Protein AF-A0AAW9BT36-F1 (afdb_monomer)

Secondary structure (DSSP, 8-state):
--EEEEEEEEEEETTEEEEEEEEEE-SSS-EEEEEEEEE-SS-B-GGG-SSSEEEEETTEEEEE-SSSEE-TT-EEEEEEEES-PPP-SGGGS-S-EEEEEEETTEEEEEEEEEPPPB-SS-------PPP-PPPSS--SSPPSS----S------TT--EEE--GGGHHHHHHHHHHHHHHH------TT--SEEEEE-TTSPTT-EEEEEETTEEEEEESSHHHHHHHHHHHHHH-

Sequence (238 aa):
MEYRVDLVVLSEQKQNCRFGLTFHNLSDQDLHNWSLIFAFDRYILPDSISNGQLKQIGSYCTLKPEGLVLAANHHFYCEFSIGSNPFRYYSDGFNEALVNFEVNGNLQRAQVDVTPIVLASPYRERSEIPSSLTHAQPLLPKPNHIEVSDHCFSFNHQAGVAVYSNLANSAKEWLLEELKRIHQFEFASDNGSQIIFKGNPTLDEGAYKLKVAEESIKIEAGSSSGFTHACATLLQLI

pLDDT: mean 95.73, std 6.11, range [57.12, 98.81]

Structure (mmCIF, N/CA/C/O backbone):
data_AF-A0AAW9BT36-F1
#
_entry.id   AF-A0AAW9BT36-F1
#
loop_
_atom_site.group_PDB
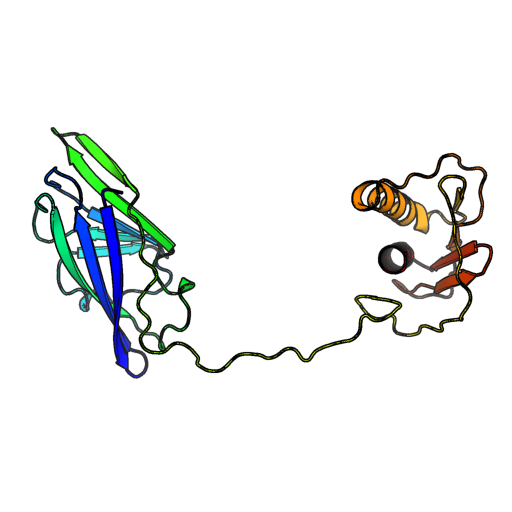_atom_site.id
_atom_site.type_symbol
_atom_site.label_atom_id
_atom_site.label_alt_id
_atom_site.label_comp_id
_atom_site.label_asym_id
_atom_site.label_entity_id
_atom_site.label_seq_id
_atom_site.pdbx_PDB_ins_code
_atom_site.Cartn_x
_atom_site.Cartn_y
_atom_site.Cartn_z
_atom_site.occupancy
_atom_site.B_iso_or_equiv
_atom_site.auth_seq_id
_atom_site.auth_comp_id
_atom_site.auth_asym_id
_atom_site.auth_atom_id
_atom_site.pdbx_PDB_model_num
ATOM 1 N N . MET A 1 1 ? -1.854 -0.190 -28.031 1.00 71.44 1 MET A N 1
ATOM 2 C CA . MET A 1 1 ? -0.659 -0.175 -27.168 1.00 71.44 1 MET A CA 1
ATOM 3 C C . MET A 1 1 ? 0.534 -0.031 -28.093 1.00 71.44 1 MET A C 1
ATOM 5 O O . MET A 1 1 ? 0.904 -1.001 -28.738 1.00 71.44 1 MET A O 1
ATOM 9 N N . GLU A 1 2 ? 0.999 1.204 -28.294 1.00 93.12 2 GLU A N 1
ATOM 10 C CA . GLU A 1 2 ? 1.966 1.565 -29.351 1.00 93.12 2 GLU A CA 1
ATOM 11 C C . GLU A 1 2 ? 3.421 1.558 -28.870 1.00 93.12 2 GLU A C 1
ATOM 13 O O . GLU A 1 2 ? 4.334 1.396 -29.673 1.00 93.12 2 GLU A O 1
ATOM 18 N N . TYR A 1 3 ? 3.649 1.700 -27.563 1.00 98.50 3 TYR A N 1
ATOM 19 C CA . TYR A 1 3 ? 4.984 1.796 -26.984 1.00 98.50 3 TYR A CA 1
ATOM 20 C C . TYR A 1 3 ? 5.070 0.915 -25.749 1.00 98.50 3 TYR A C 1
ATOM 22 O O . TYR A 1 3 ? 4.197 0.977 -24.886 1.00 98.50 3 TYR A O 1
ATOM 30 N N . ARG A 1 4 ? 6.137 0.123 -25.650 1.00 98.69 4 ARG A N 1
ATOM 31 C CA . ARG A 1 4 ? 6.376 -0.775 -24.515 1.00 98.69 4 ARG A CA 1
ATOM 32 C C . ARG A 1 4 ? 7.828 -0.700 -24.077 1.00 98.69 4 ARG A C 1
ATOM 34 O O . ARG A 1 4 ? 8.712 -0.582 -24.922 1.00 98.69 4 ARG A O 1
ATOM 41 N N . VAL A 1 5 ? 8.090 -0.806 -22.782 1.00 98.75 5 VAL A N 1
ATOM 42 C CA . VAL A 1 5 ? 9.439 -0.986 -22.246 1.00 98.75 5 VAL A CA 1
ATOM 43 C C . VAL A 1 5 ? 9.521 -2.267 -21.426 1.00 98.75 5 VAL A C 1
ATOM 45 O O . VAL A 1 5 ? 8.707 -2.512 -20.536 1.00 98.75 5 VAL A O 1
ATOM 48 N N . ASP A 1 6 ? 10.540 -3.064 -21.728 1.00 98.75 6 ASP A N 1
ATOM 49 C CA . ASP A 1 6 ? 10.859 -4.305 -21.038 1.00 98.75 6 ASP A CA 1
ATOM 50 C C . ASP A 1 6 ? 12.156 -4.107 -20.246 1.00 98.75 6 ASP A C 1
ATOM 52 O O . ASP A 1 6 ? 13.159 -3.635 -20.788 1.00 98.75 6 ASP A O 1
ATOM 56 N N . LEU A 1 7 ? 12.137 -4.471 -18.962 1.00 98.81 7 LEU A N 1
ATOM 57 C CA . LEU A 1 7 ? 13.303 -4.432 -18.082 1.00 98.81 7 LEU A CA 1
ATOM 58 C C . LEU A 1 7 ? 13.646 -5.848 -17.619 1.00 98.81 7 LEU A C 1
ATOM 60 O O . LEU A 1 7 ? 12.784 -6.589 -17.143 1.00 98.81 7 LEU A O 1
ATOM 64 N N . VAL A 1 8 ? 14.916 -6.223 -17.732 1.00 98.75 8 VAL A N 1
ATOM 65 C CA . VAL A 1 8 ? 15.400 -7.568 -17.403 1.00 98.75 8 VAL A CA 1
ATOM 66 C C . VAL A 1 8 ? 16.645 -7.471 -16.536 1.00 98.75 8 VAL A C 1
ATOM 68 O O . VAL A 1 8 ? 17.563 -6.716 -16.853 1.00 98.75 8 VAL A O 1
ATOM 71 N N . VAL A 1 9 ? 16.710 -8.261 -15.463 1.00 98.56 9 VAL A N 1
ATOM 72 C CA . VAL A 1 9 ? 17.954 -8.454 -14.707 1.00 98.56 9 VAL A CA 1
ATOM 73 C C . VAL A 1 9 ? 18.878 -9.375 -15.507 1.00 98.56 9 VAL A C 1
ATOM 75 O O . VAL A 1 9 ? 18.561 -10.543 -15.719 1.00 98.56 9 VAL A O 1
ATOM 78 N N . LEU A 1 10 ? 20.028 -8.863 -15.950 1.00 98.25 10 LEU A N 1
ATOM 79 C CA . LEU A 1 10 ? 20.996 -9.616 -16.759 1.00 98.25 10 LEU A CA 1
ATOM 80 C C . LEU A 1 10 ? 22.016 -10.361 -15.898 1.00 98.25 10 LEU A C 1
ATOM 82 O O . LEU A 1 10 ? 22.430 -11.470 -16.230 1.00 98.25 10 LEU A O 1
ATOM 86 N N . SER A 1 11 ? 22.473 -9.733 -14.814 1.00 97.69 11 SER A N 1
ATOM 87 C CA . SER A 1 11 ? 23.434 -10.338 -13.892 1.00 97.69 11 SER A CA 1
ATOM 88 C C . SER A 1 11 ? 23.404 -9.669 -12.527 1.00 97.69 11 SER A C 1
ATOM 90 O O . SER A 1 11 ? 23.276 -8.449 -12.435 1.00 97.69 11 SER A O 1
ATOM 92 N N . GLU A 1 12 ? 23.624 -10.465 -11.485 1.00 97.50 12 GLU A N 1
ATOM 93 C CA . GLU A 1 12 ? 23.677 -10.021 -10.094 1.00 97.50 12 GLU A CA 1
ATOM 94 C C . GLU A 1 12 ? 25.014 -10.444 -9.477 1.00 97.50 12 GLU A C 1
ATOM 96 O O . GLU A 1 12 ? 25.401 -11.612 -9.506 1.00 97.50 12 GLU A O 1
ATOM 101 N N . GLN A 1 13 ? 25.735 -9.481 -8.917 1.00 94.56 13 GLN A N 1
ATOM 102 C CA . GLN A 1 13 ? 26.969 -9.665 -8.164 1.00 94.56 13 GLN A CA 1
ATOM 103 C C . GLN A 1 13 ? 26.868 -8.909 -6.836 1.00 94.56 13 GLN A C 1
ATOM 105 O O . GLN A 1 13 ? 25.914 -8.174 -6.570 1.00 94.56 13 GLN A O 1
ATOM 110 N N . LYS A 1 14 ? 27.858 -9.090 -5.958 1.00 92.06 14 LYS A N 1
ATOM 111 C CA . LYS A 1 14 ? 27.880 -8.416 -4.656 1.00 92.06 14 LYS A CA 1
ATOM 112 C C . LYS A 1 14 ? 27.847 -6.894 -4.853 1.00 92.06 14 LYS A C 1
ATOM 114 O O . LYS A 1 14 ? 28.829 -6.322 -5.311 1.00 92.06 14 LYS A O 1
ATOM 119 N N . GLN A 1 15 ? 26.738 -6.266 -4.453 1.00 90.44 15 GLN A N 1
ATOM 120 C CA . GLN A 1 15 ? 26.489 -4.823 -4.593 1.00 90.44 15 GLN A CA 1
ATOM 121 C C . GLN A 1 15 ? 26.524 -4.308 -6.042 1.00 90.44 15 GLN A C 1
ATOM 123 O O . GLN A 1 15 ? 26.817 -3.137 -6.263 1.00 90.44 15 GLN A O 1
ATOM 128 N N . ASN A 1 16 ? 26.243 -5.156 -7.033 1.00 96.25 16 ASN A N 1
ATOM 129 C CA . ASN A 1 16 ? 26.156 -4.732 -8.426 1.00 96.25 16 ASN A CA 1
ATOM 130 C C . ASN A 1 16 ? 25.095 -5.557 -9.158 1.00 96.25 16 ASN A C 1
ATOM 132 O O . ASN A 1 16 ? 25.200 -6.780 -9.223 1.00 96.25 16 ASN A O 1
ATOM 136 N N . CYS A 1 17 ? 24.087 -4.891 -9.714 1.00 98.12 17 CYS A N 1
ATOM 137 C CA . CYS A 1 17 ? 23.106 -5.516 -10.596 1.00 98.12 17 CYS A CA 1
ATOM 138 C C . CYS A 1 17 ? 23.139 -4.819 -11.954 1.00 98.12 17 CYS A C 1
ATOM 140 O O . CYS A 1 17 ? 23.088 -3.588 -12.008 1.00 98.12 17 CYS A O 1
ATOM 142 N N . ARG A 1 18 ? 23.193 -5.606 -13.032 1.00 98.62 18 ARG A N 1
ATOM 143 C CA . ARG A 1 18 ? 23.155 -5.127 -14.419 1.00 98.62 18 ARG A CA 1
ATOM 144 C C . ARG A 1 18 ? 21.809 -5.455 -15.044 1.00 98.62 18 ARG A C 1
ATOM 146 O O . ARG A 1 18 ? 21.320 -6.578 -14.900 1.00 98.62 18 ARG A O 1
ATOM 153 N N . PHE A 1 19 ? 21.252 -4.494 -15.767 1.00 98.81 19 PHE A N 1
ATOM 154 C CA . PHE A 1 19 ? 19.929 -4.564 -16.368 1.00 98.81 19 PHE A CA 1
ATOM 155 C C . PHE A 1 19 ? 19.999 -4.341 -17.871 1.00 98.81 19 PHE A C 1
ATOM 157 O O . PHE A 1 19 ? 20.842 -3.585 -18.349 1.00 98.81 19 PHE A O 1
ATOM 164 N N . GLY A 1 20 ? 19.083 -4.984 -18.586 1.00 98.75 20 GLY A N 1
ATOM 165 C CA . GLY A 1 20 ? 18.792 -4.729 -19.987 1.00 98.75 20 GLY A CA 1
ATOM 166 C C . GLY A 1 20 ? 17.438 -4.046 -20.093 1.00 98.75 20 GLY A C 1
ATOM 167 O O . GLY A 1 20 ? 16.448 -4.551 -19.561 1.00 98.75 20 GLY A O 1
ATOM 168 N N . LEU A 1 21 ? 17.410 -2.902 -20.764 1.00 98.7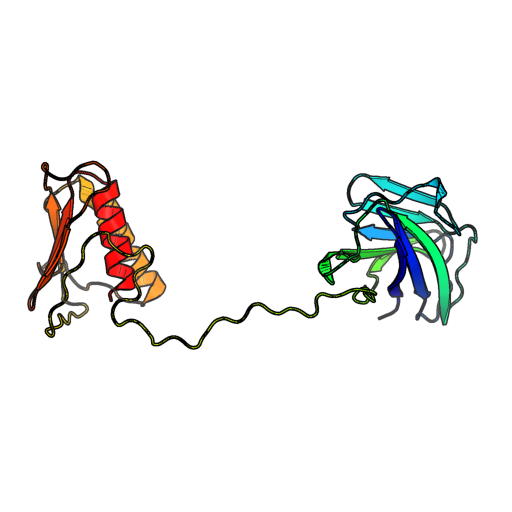5 21 LEU A N 1
ATOM 169 C CA . LEU A 1 21 ? 16.216 -2.140 -21.099 1.00 98.75 21 LEU A CA 1
ATOM 170 C C . LEU A 1 21 ? 15.976 -2.273 -22.600 1.00 98.75 21 LEU A C 1
ATOM 172 O O . LEU A 1 21 ? 16.838 -1.902 -23.398 1.00 98.75 21 LEU A O 1
ATOM 176 N N . THR A 1 22 ? 14.792 -2.753 -22.975 1.00 98.81 22 THR A N 1
ATOM 177 C CA . THR A 1 22 ? 14.347 -2.800 -24.373 1.00 98.81 22 THR A CA 1
ATOM 178 C C . THR A 1 22 ? 13.108 -1.934 -24.540 1.00 98.81 22 THR A C 1
ATOM 180 O O . THR A 1 22 ? 12.063 -2.228 -23.970 1.00 98.81 22 THR A O 1
ATOM 183 N N . PHE A 1 23 ? 13.221 -0.851 -25.303 1.00 98.75 23 PHE A N 1
ATOM 184 C CA . PHE A 1 23 ? 12.095 0.011 -25.650 1.00 98.75 23 PHE A CA 1
ATOM 185 C C . PHE A 1 23 ? 11.594 -0.334 -27.050 1.00 98.75 23 PHE A C 1
ATOM 187 O O . PHE A 1 23 ? 12.355 -0.265 -28.011 1.00 98.75 23 PHE A O 1
ATOM 194 N N . HIS A 1 24 ? 10.324 -0.696 -27.168 1.00 98.69 24 HIS A N 1
ATOM 195 C CA . HIS A 1 24 ? 9.679 -1.094 -28.410 1.00 98.69 24 HIS A CA 1
ATOM 196 C C . HIS A 1 24 ? 8.809 0.036 -28.951 1.00 98.69 24 HIS A C 1
ATOM 198 O O . HIS A 1 24 ? 7.895 0.503 -28.268 1.00 98.69 24 HIS A O 1
ATOM 204 N N . ASN A 1 25 ? 9.050 0.402 -30.207 1.00 98.38 25 ASN A N 1
ATOM 205 C CA . ASN A 1 25 ? 8.098 1.137 -31.021 1.00 98.38 25 ASN A CA 1
ATOM 206 C C . ASN A 1 25 ? 7.239 0.119 -31.778 1.00 98.38 25 ASN A C 1
ATOM 208 O O . ASN A 1 25 ? 7.687 -0.473 -32.755 1.00 98.38 25 ASN A O 1
ATOM 212 N N . LEU A 1 26 ? 6.024 -0.115 -31.291 1.00 98.31 26 LEU A N 1
ATOM 213 C CA . LEU A 1 26 ? 5.042 -1.031 -31.881 1.00 98.31 26 LEU A CA 1
ATOM 214 C C . LEU A 1 26 ? 4.046 -0.292 -32.786 1.00 98.31 26 LEU A C 1
ATOM 216 O O . LEU A 1 26 ? 3.060 -0.882 -33.222 1.00 98.31 26 LEU A O 1
ATOM 220 N N . SER A 1 27 ? 4.261 1.007 -33.007 1.00 97.31 27 SER A N 1
ATOM 221 C CA . SER A 1 27 ? 3.461 1.807 -33.926 1.00 97.31 27 SER A CA 1
ATOM 222 C C . SER A 1 27 ? 3.932 1.634 -35.372 1.00 97.31 27 SER A C 1
ATOM 224 O O . SER A 1 27 ? 5.035 1.149 -35.643 1.00 97.31 27 SER A O 1
ATOM 226 N N . ASP A 1 28 ? 3.104 2.120 -36.295 1.00 96.25 28 ASP A N 1
ATOM 227 C CA . ASP A 1 28 ? 3.414 2.209 -37.723 1.00 96.25 28 ASP A CA 1
ATOM 228 C C . ASP A 1 28 ? 4.170 3.502 -38.099 1.00 96.25 28 ASP A C 1
ATOM 230 O O . ASP A 1 28 ? 4.298 3.818 -39.282 1.00 96.25 28 ASP A O 1
ATOM 234 N N . GLN A 1 29 ? 4.655 4.276 -37.117 1.00 94.81 29 GLN A N 1
ATOM 235 C CA . GLN A 1 29 ? 5.357 5.544 -37.340 1.00 94.81 29 GLN A CA 1
ATOM 236 C C . GLN A 1 29 ? 6.771 5.530 -36.760 1.00 94.81 29 GLN A C 1
ATOM 238 O O . GLN A 1 29 ? 7.016 5.001 -35.677 1.00 94.81 29 GLN A O 1
ATOM 243 N N . ASP A 1 30 ? 7.703 6.159 -37.471 1.00 97.00 30 ASP A N 1
ATOM 244 C CA . ASP A 1 30 ? 9.061 6.378 -36.982 1.00 97.00 30 ASP A CA 1
ATOM 245 C C . ASP A 1 30 ? 9.062 7.441 -35.875 1.00 97.00 30 ASP A C 1
ATOM 247 O O . ASP A 1 30 ? 8.436 8.498 -35.987 1.00 97.00 30 ASP A O 1
ATOM 251 N N . LEU A 1 31 ? 9.807 7.184 -34.801 1.00 97.38 31 LEU A N 1
ATOM 252 C CA . LEU A 1 31 ? 10.006 8.137 -33.717 1.00 97.38 31 LEU A CA 1
ATOM 253 C C . LEU A 1 31 ? 11.257 8.965 -33.983 1.00 97.38 31 LEU A C 1
ATOM 255 O O . LEU A 1 31 ? 12.374 8.453 -33.903 1.00 97.38 31 LEU A O 1
ATOM 259 N N . HIS A 1 32 ? 11.076 10.255 -34.245 1.00 96.81 32 HIS A N 1
ATOM 260 C CA . HIS A 1 32 ? 12.167 11.212 -34.425 1.00 96.81 32 HIS A CA 1
ATOM 261 C C . HIS A 1 32 ? 12.445 11.992 -33.135 1.00 96.81 32 HIS A C 1
ATOM 263 O O . HIS A 1 32 ? 11.519 12.322 -32.391 1.00 96.81 32 HIS A O 1
ATOM 269 N N . ASN A 1 33 ? 13.721 12.304 -32.880 1.00 95.56 33 ASN A N 1
ATOM 270 C CA . ASN A 1 33 ? 14.193 13.113 -31.746 1.00 95.56 33 ASN A CA 1
ATOM 271 C C . ASN A 1 33 ? 13.603 12.671 -30.396 1.00 95.56 33 ASN A C 1
ATOM 273 O O . ASN A 1 33 ? 13.228 13.488 -29.550 1.00 95.56 33 ASN A O 1
ATOM 277 N N . TRP A 1 34 ? 13.484 11.358 -30.213 1.00 97.62 34 TRP A N 1
ATOM 278 C CA . TRP A 1 34 ? 12.734 10.790 -29.107 1.00 97.62 34 TRP A CA 1
ATOM 279 C C . TRP A 1 34 ? 13.568 10.634 -27.833 1.00 97.62 34 TRP A C 1
ATOM 281 O O . TRP A 1 34 ? 14.798 10.628 -27.844 1.00 97.62 34 TRP A O 1
ATOM 291 N N . SER A 1 35 ? 12.880 10.523 -26.701 1.00 98.06 35 SER A N 1
ATOM 292 C CA . SER A 1 35 ? 13.477 10.228 -25.400 1.00 98.06 35 SER A CA 1
ATOM 293 C C . SER A 1 35 ? 12.505 9.453 -24.527 1.00 98.06 35 SER A C 1
ATOM 295 O O . SER A 1 35 ? 11.315 9.773 -24.477 1.00 98.06 35 SER A O 1
ATOM 297 N N . LEU A 1 36 ? 13.028 8.450 -23.829 1.00 98.69 36 LEU A N 1
ATOM 298 C CA . LEU A 1 36 ? 12.279 7.669 -22.860 1.00 98.69 36 LEU A CA 1
ATOM 299 C C . LEU A 1 36 ? 12.402 8.318 -21.484 1.00 98.69 36 LEU A C 1
ATOM 301 O O . LEU A 1 36 ? 13.497 8.643 -21.029 1.00 98.69 36 LEU A O 1
ATOM 305 N N . ILE A 1 37 ? 11.278 8.485 -20.809 1.00 98.75 37 ILE A N 1
ATOM 306 C CA . ILE A 1 37 ? 11.193 8.944 -19.429 1.00 98.75 37 ILE A CA 1
ATOM 307 C C . ILE A 1 37 ? 10.612 7.806 -18.607 1.00 98.75 37 ILE A C 1
ATOM 309 O O . ILE A 1 37 ? 9.641 7.186 -19.027 1.00 98.75 37 ILE A O 1
ATOM 313 N N . PHE A 1 38 ? 11.180 7.540 -17.439 1.00 98.81 38 PHE A N 1
ATOM 314 C CA . PHE A 1 38 ? 10.663 6.518 -16.536 1.00 98.81 38 PHE A CA 1
ATOM 315 C C . PHE A 1 38 ? 10.940 6.864 -15.076 1.00 98.81 38 PHE A C 1
ATOM 317 O O . PHE A 1 38 ? 11.841 7.648 -14.769 1.00 98.81 38 PHE A O 1
ATOM 324 N N . ALA A 1 39 ? 10.141 6.283 -14.185 1.00 98.75 39 ALA A N 1
ATOM 325 C CA . ALA A 1 39 ? 10.310 6.398 -12.743 1.00 98.75 39 ALA A CA 1
ATOM 326 C C . ALA A 1 39 ? 11.052 5.169 -12.196 1.00 98.75 39 ALA A C 1
ATOM 328 O O . ALA A 1 39 ? 10.565 4.045 -12.333 1.00 98.75 39 ALA A O 1
ATOM 329 N N . PHE A 1 40 ? 12.216 5.385 -11.577 1.00 98.69 40 PHE A N 1
ATOM 330 C CA . PHE A 1 40 ? 13.049 4.328 -11.007 1.00 98.69 40 PHE A CA 1
ATOM 331 C C . PHE A 1 40 ? 13.736 4.766 -9.712 1.00 98.69 40 PHE A C 1
ATOM 333 O O . PHE A 1 40 ? 14.546 5.691 -9.697 1.00 98.69 40 PHE A O 1
ATOM 340 N N . ASP A 1 41 ? 13.456 4.060 -8.618 1.00 98.00 41 ASP A N 1
ATOM 341 C CA . ASP A 1 41 ? 13.860 4.472 -7.265 1.00 98.00 41 ASP A CA 1
ATOM 342 C C . ASP A 1 41 ? 15.303 4.083 -6.894 1.00 98.00 41 ASP A C 1
ATOM 344 O O . ASP A 1 41 ? 15.737 4.258 -5.751 1.00 98.00 41 ASP A O 1
ATOM 348 N N . ARG A 1 42 ? 16.080 3.549 -7.845 1.00 97.81 42 ARG A N 1
ATOM 349 C CA . ARG A 1 42 ? 17.496 3.211 -7.645 1.00 97.81 42 ARG A CA 1
ATOM 350 C C . ARG A 1 42 ? 18.402 4.149 -8.423 1.00 97.81 42 ARG A C 1
ATOM 352 O O . ARG A 1 42 ? 18.093 4.561 -9.537 1.00 97.81 42 ARG A O 1
ATOM 359 N N . TYR A 1 43 ? 19.555 4.445 -7.834 1.00 98.38 43 TYR A N 1
ATOM 360 C CA . TYR A 1 43 ? 20.589 5.238 -8.485 1.00 98.38 43 TYR A CA 1
ATOM 361 C C . TYR A 1 43 ? 21.260 4.429 -9.601 1.00 98.38 43 TYR A C 1
ATOM 363 O O . TYR A 1 43 ? 21.917 3.418 -9.332 1.00 98.38 43 TYR A O 1
ATOM 371 N N . ILE A 1 44 ? 21.086 4.881 -10.843 1.00 98.62 44 ILE A N 1
ATOM 372 C CA . ILE A 1 44 ? 21.757 4.321 -12.016 1.00 98.62 44 ILE A CA 1
ATOM 373 C C . ILE A 1 44 ? 23.176 4.877 -12.074 1.00 98.62 44 ILE A C 1
ATOM 375 O O . ILE A 1 44 ? 23.369 6.090 -12.037 1.00 98.62 44 ILE A O 1
ATOM 379 N N . LEU A 1 45 ? 24.173 3.994 -12.178 1.00 98.25 45 LEU A N 1
ATOM 380 C CA . LEU A 1 45 ? 25.571 4.398 -12.308 1.00 98.25 45 LEU A CA 1
ATOM 381 C C . LEU A 1 45 ? 25.776 5.058 -13.685 1.00 98.25 45 LEU A C 1
ATOM 383 O O . LEU A 1 45 ? 25.637 4.358 -14.693 1.00 98.25 45 LEU A O 1
ATOM 387 N N . PRO A 1 46 ? 26.115 6.360 -13.773 1.00 96.88 46 PRO A N 1
ATOM 388 C CA . PRO A 1 46 ? 26.177 7.061 -15.059 1.00 96.88 46 PRO A CA 1
ATOM 389 C C . PRO A 1 46 ? 27.171 6.434 -16.043 1.00 96.88 46 PRO A C 1
ATOM 391 O O . PRO A 1 46 ? 26.858 6.266 -17.215 1.00 96.88 46 PRO A O 1
ATOM 394 N N . ASP A 1 47 ? 28.322 5.978 -15.547 1.00 96.69 47 ASP A N 1
ATOM 395 C CA . ASP A 1 47 ? 29.375 5.372 -16.375 1.00 96.69 47 ASP A CA 1
ATOM 396 C C . ASP A 1 47 ? 29.051 3.933 -16.827 1.00 96.69 47 ASP A C 1
ATOM 398 O O . ASP A 1 47 ? 29.851 3.298 -17.509 1.00 96.69 47 ASP A O 1
ATOM 402 N N . SER A 1 48 ? 27.898 3.384 -16.424 1.00 98.06 48 SER A N 1
ATOM 403 C CA . SER A 1 48 ? 27.474 2.021 -16.776 1.00 98.06 48 SER A CA 1
ATOM 404 C C . SER A 1 48 ? 26.496 1.949 -17.950 1.00 98.06 48 SER A C 1
ATOM 406 O O . SER A 1 48 ? 26.118 0.849 -18.354 1.00 98.06 48 SER A O 1
ATOM 408 N N . ILE A 1 49 ? 26.055 3.100 -18.461 1.00 98.31 49 ILE A N 1
ATOM 409 C CA . ILE A 1 49 ? 25.076 3.195 -19.545 1.00 98.31 49 ILE A CA 1
ATOM 410 C C . ILE A 1 49 ? 25.752 2.774 -20.850 1.00 98.31 49 ILE A C 1
ATOM 412 O O . ILE A 1 49 ? 26.749 3.373 -21.245 1.00 98.31 49 ILE A O 1
ATOM 416 N N . SER A 1 50 ? 25.222 1.751 -21.522 1.00 97.75 50 SER A N 1
ATOM 417 C CA . SER A 1 50 ? 25.867 1.208 -22.727 1.00 97.75 50 SER A CA 1
ATOM 418 C C . SER A 1 50 ? 25.514 1.935 -24.024 1.00 97.75 50 SER A C 1
ATOM 420 O O . SER A 1 50 ? 26.294 1.878 -24.971 1.00 97.75 50 SER A O 1
ATOM 422 N N . ASN A 1 51 ? 24.343 2.573 -24.095 1.00 95.81 51 ASN A N 1
ATOM 423 C CA . ASN A 1 51 ? 23.851 3.236 -25.300 1.00 95.81 51 ASN A CA 1
ATOM 424 C C . ASN A 1 51 ? 22.970 4.432 -24.924 1.00 95.81 51 ASN A C 1
ATOM 426 O O . ASN A 1 51 ? 21.884 4.263 -24.367 1.00 95.81 51 ASN A O 1
ATOM 430 N N . GLY A 1 52 ? 23.427 5.639 -25.252 1.00 95.81 52 GLY A N 1
ATOM 431 C CA . GLY A 1 52 ? 22.696 6.879 -25.005 1.00 95.81 52 GLY A CA 1
ATOM 432 C C . GLY A 1 52 ? 23.119 7.617 -23.737 1.00 95.81 52 GLY A C 1
ATOM 433 O O . GLY A 1 52 ? 24.090 7.284 -23.064 1.00 95.81 52 GLY A O 1
ATOM 434 N N . GLN A 1 53 ? 22.378 8.676 -23.422 1.00 97.50 53 GLN A N 1
ATOM 435 C CA . GLN A 1 53 ? 22.623 9.544 -22.274 1.00 97.50 53 GLN A CA 1
ATOM 436 C C . GLN A 1 53 ? 21.437 9.500 -21.320 1.00 97.50 53 GLN A C 1
ATOM 438 O O . GLN A 1 53 ? 20.311 9.824 -21.706 1.00 97.50 53 GLN A O 1
ATOM 443 N N . LEU A 1 54 ? 21.695 9.152 -20.060 1.00 98.44 54 LEU A N 1
ATOM 444 C CA . LEU A 1 54 ? 20.683 9.140 -19.010 1.00 98.44 54 LEU A CA 1
ATOM 445 C C . LEU A 1 54 ? 20.914 10.280 -18.024 1.00 98.44 54 LEU A C 1
ATOM 447 O O . LEU A 1 54 ? 22.009 10.464 -17.494 1.00 98.44 54 LEU A O 1
ATOM 451 N N . LYS A 1 55 ? 19.847 11.021 -17.737 1.00 98.44 55 LYS A N 1
ATOM 452 C CA . LYS A 1 55 ? 19.796 11.990 -16.644 1.00 98.44 55 LYS A CA 1
ATOM 453 C C . LYS A 1 55 ? 18.824 11.496 -15.584 1.00 98.44 55 LYS A C 1
ATOM 455 O O . LYS A 1 55 ? 17.693 11.155 -15.916 1.00 98.44 55 LYS A O 1
ATOM 460 N N . GLN A 1 56 ? 19.246 11.516 -14.324 1.00 98.56 56 GLN A N 1
ATOM 461 C CA . GLN A 1 56 ? 18.420 11.123 -13.185 1.00 98.56 56 GLN A CA 1
ATOM 462 C C . GLN A 1 56 ? 18.328 12.262 -12.163 1.00 98.56 56 GLN A C 1
ATOM 464 O O . GLN A 1 56 ? 19.344 12.843 -11.782 1.00 98.56 56 GLN A O 1
ATOM 469 N N . ILE A 1 57 ? 17.111 12.585 -11.722 1.00 98.44 57 ILE A N 1
ATOM 470 C CA . ILE A 1 57 ? 16.833 13.519 -10.622 1.00 98.44 57 ILE A CA 1
ATOM 471 C C . ILE A 1 57 ? 15.842 12.836 -9.677 1.00 98.44 57 ILE A C 1
ATOM 473 O O . ILE A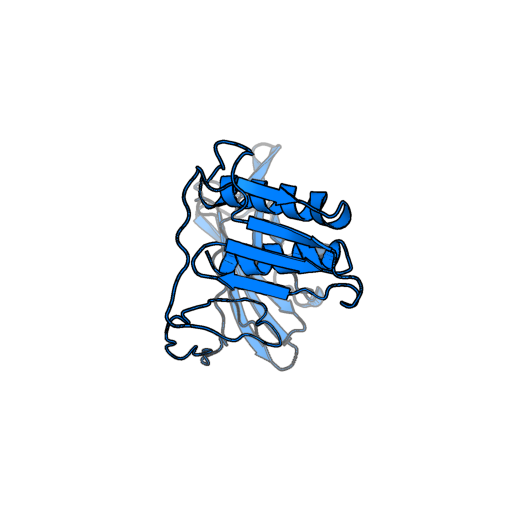 1 57 ? 14.654 12.742 -9.979 1.00 98.44 57 ILE A O 1
ATOM 477 N N . GLY A 1 58 ? 16.327 12.335 -8.539 1.00 98.19 58 GLY A N 1
ATOM 478 C CA . GLY A 1 58 ? 15.522 11.450 -7.692 1.00 98.19 58 GLY A CA 1
ATOM 479 C C . GLY A 1 58 ? 15.135 10.184 -8.462 1.00 98.19 58 GLY A C 1
ATOM 480 O O . GLY A 1 58 ? 16.001 9.546 -9.060 1.00 98.19 58 GLY A O 1
ATOM 481 N N . SER A 1 59 ? 13.844 9.851 -8.488 1.00 98.38 59 SER A N 1
ATOM 482 C CA . SER A 1 59 ? 13.327 8.727 -9.277 1.00 98.38 59 SER A CA 1
ATOM 483 C C . SER A 1 59 ? 13.085 9.060 -10.752 1.00 98.38 59 SER A C 1
ATOM 485 O O . SER A 1 59 ? 12.863 8.161 -11.554 1.00 98.38 59 SER A O 1
ATOM 487 N N . TYR A 1 60 ? 13.133 10.338 -11.137 1.00 98.69 60 TYR A N 1
ATOM 488 C CA . TYR A 1 60 ? 12.843 10.771 -12.500 1.00 98.69 60 TYR A CA 1
ATOM 489 C C . TYR A 1 60 ? 14.056 10.552 -13.411 1.00 98.69 60 TYR A C 1
ATOM 491 O O . TYR A 1 60 ? 15.052 11.279 -13.318 1.00 98.69 60 TYR A O 1
ATOM 499 N N . CYS A 1 61 ? 13.959 9.574 -14.310 1.00 98.75 61 CYS A N 1
ATOM 500 C CA . CYS A 1 61 ? 14.984 9.232 -15.290 1.00 98.75 61 CYS A CA 1
ATOM 501 C C . CYS A 1 61 ? 14.565 9.680 -16.693 1.00 98.75 61 CYS A C 1
ATOM 503 O O . CYS A 1 61 ? 13.419 9.515 -17.103 1.00 98.75 61 CYS A O 1
ATOM 505 N N . THR A 1 62 ? 15.499 10.237 -17.459 1.00 98.62 62 THR A N 1
ATOM 506 C CA . THR A 1 62 ? 15.328 10.528 -18.888 1.00 98.62 62 THR A CA 1
ATOM 507 C C . THR A 1 62 ? 16.493 9.929 -19.655 1.00 98.62 62 THR A C 1
ATOM 509 O O . THR A 1 62 ? 17.629 10.356 -19.457 1.00 98.62 62 THR A O 1
ATOM 512 N N . LEU A 1 63 ? 16.204 8.970 -20.529 1.00 98.56 63 LEU A N 1
ATOM 513 C CA . LEU A 1 63 ? 17.147 8.316 -21.425 1.00 98.56 63 LEU A CA 1
ATOM 514 C C . LEU A 1 63 ? 16.972 8.865 -22.844 1.00 98.56 63 LEU A C 1
ATOM 516 O O . LEU A 1 63 ? 15.900 8.759 -23.444 1.00 98.56 63 LEU A O 1
ATOM 520 N N . LYS A 1 64 ? 18.038 9.462 -23.373 1.00 97.75 64 LYS A N 1
ATOM 521 C CA . LYS A 1 64 ? 18.128 9.912 -24.761 1.00 97.75 64 LYS A CA 1
ATOM 522 C C . LYS A 1 64 ? 19.009 8.940 -25.551 1.00 97.75 64 LYS A C 1
ATOM 524 O O . LYS A 1 64 ? 20.148 8.736 -25.131 1.00 97.75 64 LYS A O 1
ATOM 529 N N . PRO A 1 65 ? 18.527 8.348 -26.654 1.00 96.06 65 PRO A N 1
ATOM 530 C CA . PRO A 1 65 ? 19.346 7.493 -27.513 1.00 96.06 65 PRO A CA 1
ATOM 531 C C . PRO A 1 65 ? 20.465 8.298 -28.196 1.00 96.06 65 PRO A C 1
ATOM 533 O O . PRO A 1 65 ? 20.366 9.518 -28.332 1.00 96.06 65 PRO A O 1
ATOM 536 N N . GLU A 1 66 ? 21.515 7.621 -28.670 1.00 90.25 66 GLU A N 1
ATOM 537 C CA . GLU A 1 66 ? 22.526 8.255 -29.538 1.00 90.25 66 GLU A CA 1
ATOM 538 C C . GLU A 1 66 ? 21.981 8.538 -30.946 1.00 90.25 66 GLU A C 1
ATOM 540 O O . GLU A 1 66 ? 22.311 9.549 -31.563 1.00 90.25 66 GLU A O 1
ATOM 545 N N . GLY A 1 67 ? 21.128 7.642 -31.454 1.00 86.12 67 GLY A N 1
ATOM 546 C CA . GLY A 1 67 ? 20.466 7.783 -32.747 1.00 86.12 67 GLY A CA 1
ATOM 547 C C . GLY A 1 67 ? 19.248 8.704 -32.685 1.00 86.12 67 GLY A C 1
ATOM 548 O O . GLY A 1 67 ? 18.485 8.682 -31.725 1.00 86.12 67 GLY A O 1
ATOM 549 N N . LEU A 1 68 ? 19.028 9.481 -33.748 1.00 86.19 68 LEU A N 1
ATOM 550 C CA . LEU A 1 68 ? 17.924 10.448 -33.822 1.00 86.19 68 LEU A CA 1
ATOM 551 C C . LEU A 1 68 ? 16.574 9.829 -34.211 1.00 86.19 68 LEU A C 1
ATOM 553 O O . LEU A 1 68 ? 15.551 10.499 -34.082 1.00 86.19 68 LEU A O 1
ATOM 557 N N . VAL A 1 69 ? 16.556 8.587 -34.707 1.00 96.12 69 VAL A N 1
ATOM 558 C CA . VAL A 1 69 ? 15.346 7.934 -35.230 1.00 96.12 69 VAL A CA 1
ATOM 559 C C . VAL A 1 69 ? 15.251 6.498 -34.726 1.00 96.12 69 VAL A C 1
ATOM 561 O O . VAL A 1 69 ? 16.221 5.747 -34.821 1.00 96.12 69 VAL A O 1
ATOM 564 N N . LEU A 1 70 ? 14.081 6.112 -34.216 1.00 97.69 70 LEU A N 1
ATOM 565 C CA . LEU A 1 70 ? 13.699 4.717 -33.994 1.00 97.69 70 LEU A CA 1
ATOM 566 C C . LEU A 1 70 ? 12.567 4.363 -34.958 1.00 97.69 70 LEU A C 1
ATOM 568 O O . LEU A 1 70 ? 11.461 4.882 -34.826 1.00 97.69 70 LEU A O 1
ATOM 572 N N . ALA A 1 71 ? 12.852 3.486 -35.918 1.00 97.81 71 ALA A N 1
ATOM 573 C CA . ALA A 1 71 ? 11.890 3.104 -36.945 1.00 97.81 71 ALA A CA 1
ATOM 574 C C . ALA A 1 71 ? 10.621 2.452 -36.361 1.00 97.81 71 ALA A C 1
ATOM 576 O O . ALA A 1 71 ? 10.639 1.884 -35.262 1.00 97.81 71 ALA A O 1
ATOM 577 N N . ALA A 1 72 ? 9.526 2.515 -37.114 1.00 97.50 72 ALA A N 1
ATOM 578 C CA . ALA A 1 72 ? 8.302 1.769 -36.854 1.00 97.50 72 ALA A CA 1
ATOM 579 C C . ALA A 1 72 ? 8.595 0.269 -36.693 1.00 97.50 72 ALA A C 1
ATOM 581 O O . ALA A 1 72 ? 9.452 -0.289 -37.389 1.00 97.50 72 ALA A O 1
ATOM 582 N N . ASN A 1 73 ? 7.885 -0.398 -35.783 1.00 97.19 73 ASN A N 1
ATOM 583 C CA . ASN A 1 73 ? 8.043 -1.829 -35.492 1.00 97.19 73 ASN A CA 1
ATOM 584 C C . ASN A 1 73 ? 9.474 -2.270 -35.090 1.00 97.19 73 ASN A C 1
ATOM 586 O O . ASN A 1 73 ? 9.811 -3.453 -35.177 1.00 97.19 73 ASN A O 1
ATOM 590 N N . HIS A 1 74 ? 10.328 -1.341 -34.645 1.00 98.06 74 HIS A N 1
ATOM 591 C CA . HIS A 1 74 ? 11.684 -1.620 -34.160 1.00 98.06 74 HIS A CA 1
ATOM 592 C C . HIS A 1 74 ? 11.811 -1.394 -32.650 1.00 98.06 74 HIS A C 1
ATOM 594 O O . HIS A 1 74 ? 10.877 -0.985 -31.960 1.00 98.06 74 HIS A O 1
ATOM 600 N N . HIS A 1 75 ? 12.995 -1.689 -32.116 1.00 98.12 75 HIS A N 1
ATOM 601 C CA . HIS A 1 75 ? 13.306 -1.482 -30.712 1.00 98.12 75 HIS A CA 1
ATOM 602 C C . HIS A 1 75 ? 14.669 -0.821 -30.514 1.00 98.12 75 HIS A C 1
ATOM 604 O O . HIS A 1 75 ? 15.565 -0.914 -31.352 1.00 98.12 75 HIS A O 1
ATOM 610 N N . PHE A 1 76 ? 14.807 -0.169 -29.369 1.00 98.50 76 PHE A N 1
ATOM 611 C CA . PHE A 1 76 ? 16.049 0.367 -28.846 1.00 98.50 76 PHE A CA 1
ATOM 612 C C . PHE A 1 76 ? 16.479 -0.448 -27.626 1.00 98.50 76 PHE A C 1
ATOM 614 O O . PHE A 1 76 ? 15.648 -0.787 -26.784 1.00 98.50 76 PHE A O 1
ATOM 621 N N . TYR A 1 77 ? 17.777 -0.730 -27.523 1.00 98.56 77 TYR A N 1
ATOM 622 C CA . TYR A 1 77 ? 18.359 -1.480 -26.415 1.00 98.56 77 TYR A CA 1
ATOM 623 C C . TYR A 1 77 ? 19.443 -0.666 -25.706 1.00 98.56 77 TYR A C 1
ATOM 625 O O . TYR A 1 77 ? 20.323 -0.090 -26.353 1.00 98.56 77 TYR A O 1
ATOM 633 N N . CYS A 1 78 ? 19.388 -0.664 -24.375 1.00 98.25 78 CYS A N 1
ATOM 634 C CA . CYS A 1 78 ? 20.379 -0.059 -23.494 1.00 98.25 78 CYS A CA 1
ATOM 635 C C . CYS A 1 78 ? 20.587 -0.939 -22.262 1.00 98.25 78 CYS A C 1
ATOM 637 O O . CYS A 1 78 ? 19.641 -1.491 -21.707 1.00 98.25 78 CYS A O 1
ATOM 639 N N . GLU A 1 79 ? 21.823 -1.009 -21.789 1.00 98.69 79 GLU A N 1
ATOM 640 C CA . GLU A 1 79 ? 22.162 -1.601 -20.501 1.00 98.69 79 GLU A CA 1
ATOM 641 C C . GLU A 1 79 ? 22.560 -0.517 -19.515 1.00 98.69 79 GLU A C 1
ATOM 643 O O . GLU A 1 79 ? 23.062 0.536 -19.904 1.00 98.69 79 GLU A O 1
ATOM 648 N N . PHE A 1 80 ? 22.348 -0.792 -18.236 1.00 98.69 80 PHE A N 1
ATOM 649 C CA . PHE A 1 80 ? 22.879 0.010 -17.145 1.00 98.69 80 PHE A CA 1
ATOM 650 C C . PHE A 1 80 ? 23.070 -0.861 -15.904 1.00 98.69 80 PHE A C 1
ATOM 652 O O . PHE A 1 80 ? 22.563 -1.980 -15.817 1.00 98.69 80 PHE A O 1
ATOM 659 N N . SER A 1 81 ? 23.816 -0.354 -14.929 1.00 98.69 81 SER A N 1
ATOM 660 C CA . SER A 1 81 ? 24.071 -1.023 -13.656 1.00 98.69 81 SER A CA 1
ATOM 661 C C . SER A 1 81 ? 23.724 -0.128 -12.470 1.00 98.69 81 SER A C 1
ATOM 663 O O . SER A 1 81 ? 23.747 1.101 -12.562 1.00 98.69 81 SER A O 1
ATOM 665 N N . ILE A 1 82 ? 23.430 -0.754 -11.332 1.00 98.50 82 ILE A N 1
ATOM 666 C CA . ILE A 1 82 ? 23.193 -0.078 -10.051 1.00 98.50 82 ILE A CA 1
ATOM 667 C C . ILE A 1 82 ? 24.025 -0.725 -8.945 1.00 98.50 82 ILE A C 1
ATOM 669 O O . ILE A 1 82 ? 24.289 -1.931 -8.965 1.00 98.50 82 ILE A O 1
ATOM 673 N N . GLY A 1 83 ? 24.355 0.065 -7.925 1.00 97.75 83 GLY A N 1
ATOM 674 C CA . GLY A 1 83 ? 24.891 -0.446 -6.666 1.00 97.75 83 GLY A CA 1
ATOM 675 C C . GLY A 1 83 ? 23.773 -0.965 -5.764 1.00 97.75 83 GLY A C 1
ATOM 676 O O . GLY A 1 83 ? 23.246 -0.208 -4.952 1.00 97.75 83 GLY A O 1
ATOM 677 N N . SER A 1 84 ? 23.358 -2.224 -5.924 1.00 96.19 84 SER A N 1
ATOM 678 C CA . SER A 1 84 ? 22.298 -2.806 -5.092 1.00 96.19 84 SER A CA 1
ATOM 679 C C . SER A 1 84 ? 22.430 -4.315 -4.919 1.00 96.19 84 SER A C 1
ATOM 681 O O . SER A 1 84 ? 23.136 -4.996 -5.666 1.00 96.19 84 SER A O 1
ATOM 683 N N . ASN A 1 85 ? 21.719 -4.826 -3.917 1.00 96.75 85 ASN A N 1
ATOM 684 C CA . ASN A 1 85 ? 21.426 -6.248 -3.790 1.00 96.75 85 ASN A CA 1
ATOM 685 C C . ASN A 1 85 ? 20.406 -6.683 -4.867 1.00 96.75 85 ASN A C 1
ATOM 687 O O . ASN A 1 85 ? 19.715 -5.828 -5.422 1.00 96.75 85 ASN A O 1
ATOM 691 N N . PRO A 1 86 ? 20.271 -7.998 -5.124 1.00 97.81 86 PRO A N 1
ATOM 692 C CA . PRO A 1 86 ? 19.285 -8.542 -6.056 1.00 97.81 86 PRO A CA 1
ATOM 693 C C . PRO A 1 86 ? 17.870 -8.006 -5.840 1.00 97.81 86 PRO A C 1
ATOM 695 O O . PRO A 1 86 ? 17.403 -7.933 -4.697 1.00 97.81 86 PRO A O 1
ATOM 698 N N . PHE A 1 87 ? 17.178 -7.706 -6.938 1.00 97.94 87 PHE A N 1
ATOM 699 C CA . PHE A 1 87 ? 15.766 -7.330 -6.907 1.00 97.94 87 PHE A CA 1
ATOM 700 C C . PHE A 1 87 ? 14.908 -8.548 -6.593 1.00 97.94 87 PHE A C 1
ATOM 702 O O . PHE A 1 87 ? 15.154 -9.651 -7.086 1.00 97.94 87 PHE A O 1
ATOM 709 N N . ARG A 1 88 ? 13.896 -8.353 -5.746 1.00 97.81 88 ARG A N 1
ATOM 710 C CA . ARG A 1 88 ? 13.063 -9.455 -5.235 1.00 97.81 88 ARG A CA 1
ATOM 711 C C . ARG A 1 88 ? 11.596 -9.290 -5.592 1.00 97.81 88 ARG A C 1
ATOM 713 O O . ARG A 1 88 ? 10.864 -10.279 -5.544 1.00 97.81 88 ARG A O 1
ATOM 720 N N . TYR A 1 89 ? 11.184 -8.079 -5.958 1.00 98.06 89 TYR A N 1
ATOM 721 C CA . TYR A 1 89 ? 9.793 -7.727 -6.193 1.00 98.06 89 TYR A CA 1
ATOM 722 C C . TYR A 1 89 ? 9.629 -7.023 -7.535 1.00 98.06 89 TYR A C 1
ATOM 724 O O . TYR A 1 89 ? 10.516 -6.307 -7.990 1.00 98.06 89 TYR A O 1
ATOM 732 N N . TYR A 1 90 ? 8.459 -7.173 -8.157 1.00 98.12 90 TYR A N 1
ATOM 733 C CA . TYR A 1 90 ? 8.146 -6.433 -9.383 1.00 98.12 90 TYR A CA 1
ATOM 734 C C . TYR A 1 90 ? 8.122 -4.917 -9.164 1.00 98.12 90 TYR A C 1
ATOM 736 O O . TYR A 1 90 ? 8.457 -4.171 -10.076 1.00 98.12 90 TYR A O 1
ATOM 744 N N . SER A 1 91 ? 7.803 -4.475 -7.943 1.00 97.75 91 SER A N 1
ATOM 745 C CA . SER A 1 91 ? 7.859 -3.069 -7.534 1.00 97.75 91 SER A CA 1
ATOM 746 C C . SER A 1 91 ? 9.274 -2.490 -7.491 1.00 97.75 91 SER A C 1
ATOM 748 O O . SER A 1 91 ? 9.414 -1.286 -7.347 1.00 97.75 91 SER A O 1
ATOM 750 N N . ASP A 1 92 ? 10.324 -3.318 -7.574 1.00 97.94 92 ASP A N 1
ATOM 751 C CA . ASP A 1 92 ? 11.686 -2.810 -7.760 1.00 97.94 92 ASP A CA 1
ATOM 752 C C . ASP A 1 92 ? 11.936 -2.368 -9.221 1.00 97.94 92 ASP A C 1
ATOM 754 O O . ASP A 1 92 ? 12.949 -1.729 -9.489 1.00 97.94 92 ASP A O 1
ATOM 758 N N . GLY A 1 93 ? 11.059 -2.729 -10.171 1.00 98.25 93 GLY A N 1
ATOM 759 C CA . GLY A 1 93 ? 11.137 -2.320 -11.577 1.00 98.25 93 GLY A CA 1
ATOM 760 C C . GLY A 1 93 ? 10.779 -0.847 -11.809 1.00 98.25 93 GLY A C 1
ATOM 761 O O . GLY A 1 93 ? 10.797 -0.028 -10.895 1.00 98.25 93 GLY A O 1
ATOM 762 N N . PHE A 1 94 ? 10.464 -0.485 -13.055 1.00 98.56 94 PHE A N 1
ATOM 763 C CA . PHE A 1 94 ? 9.948 0.856 -13.338 1.00 98.56 94 PHE A CA 1
ATOM 764 C C . PHE A 1 94 ? 8.499 0.976 -12.873 1.00 98.56 94 PHE A C 1
ATOM 766 O O . PHE A 1 94 ? 7.693 0.082 -13.121 1.00 98.56 94 PHE A O 1
ATOM 773 N N . ASN A 1 95 ? 8.167 2.095 -12.231 1.00 97.56 95 ASN A N 1
ATOM 774 C CA . ASN A 1 95 ? 6.795 2.350 -11.789 1.00 97.56 95 ASN A CA 1
ATOM 775 C C . ASN A 1 95 ? 5.922 2.775 -12.978 1.00 97.56 95 ASN A C 1
ATOM 777 O O . ASN A 1 95 ? 4.803 2.298 -13.143 1.00 97.56 95 ASN A O 1
ATOM 781 N N . GLU A 1 96 ? 6.460 3.662 -13.817 1.00 98.31 96 GLU A N 1
ATOM 782 C CA . GLU A 1 96 ? 5.789 4.251 -14.976 1.00 98.31 96 GLU A CA 1
ATOM 783 C C . GLU A 1 96 ? 6.817 4.615 -16.054 1.00 98.31 96 GLU A C 1
ATOM 785 O O . GLU A 1 96 ? 7.996 4.839 -15.746 1.00 98.31 96 GLU A O 1
ATOM 790 N N . ALA A 1 97 ? 6.363 4.725 -17.307 1.00 98.69 97 ALA A N 1
ATOM 791 C CA . ALA A 1 97 ? 7.170 5.209 -18.419 1.00 98.69 97 ALA A CA 1
ATOM 792 C C . ALA A 1 97 ? 6.359 6.053 -19.421 1.00 98.69 97 ALA A C 1
ATOM 794 O O . ALA A 1 97 ? 5.156 5.878 -19.620 1.00 98.69 97 ALA A O 1
ATOM 795 N N . LEU A 1 98 ? 7.049 6.992 -20.064 1.00 98.50 98 LEU A N 1
ATOM 796 C CA . LEU A 1 98 ? 6.538 7.920 -21.068 1.00 98.50 98 LEU A CA 1
ATOM 797 C C . LEU A 1 98 ? 7.578 8.056 -22.181 1.00 98.50 98 LEU A C 1
ATOM 799 O O . LEU A 1 98 ? 8.778 8.012 -21.919 1.00 98.50 98 LEU A O 1
ATOM 803 N N . VAL A 1 99 ? 7.141 8.312 -23.408 1.00 98.44 99 VAL A N 1
ATOM 804 C CA . VAL A 1 99 ? 8.034 8.675 -24.511 1.00 98.44 99 VAL A CA 1
ATOM 805 C C . VAL A 1 99 ? 7.681 10.071 -24.999 1.00 98.44 99 VAL A C 1
ATOM 807 O O . VAL A 1 99 ? 6.514 10.377 -25.239 1.00 98.44 99 VAL A O 1
ATOM 810 N N . ASN A 1 100 ? 8.690 10.930 -25.125 1.00 97.81 100 ASN A N 1
ATOM 811 C CA . ASN A 1 100 ? 8.584 12.174 -25.881 1.00 97.81 100 ASN A CA 1
ATOM 812 C C . ASN A 1 100 ? 9.196 11.952 -27.261 1.00 97.81 100 ASN A C 1
ATOM 814 O O . ASN A 1 100 ? 10.259 11.343 -27.342 1.00 97.81 100 ASN A O 1
ATOM 818 N N . PHE A 1 101 ? 8.577 12.475 -28.311 1.00 96.94 101 PHE A N 1
ATOM 819 C CA . PHE A 1 101 ? 9.062 12.378 -29.691 1.00 96.94 101 PHE A CA 1
ATOM 820 C C . PHE A 1 101 ? 8.524 13.539 -30.525 1.00 96.94 101 PHE A C 1
ATOM 822 O O . PHE A 1 101 ? 7.630 14.259 -30.086 1.00 96.94 101 PHE A O 1
ATOM 829 N N . GLU A 1 102 ? 9.079 13.755 -31.711 1.00 95.69 102 GLU A N 1
ATOM 830 C CA . GLU A 1 102 ? 8.689 14.853 -32.591 1.00 95.69 102 GLU A CA 1
ATOM 831 C C . GLU A 1 102 ? 7.850 14.357 -33.773 1.00 95.69 102 GLU A C 1
ATOM 833 O O . GLU A 1 102 ? 8.226 13.410 -34.460 1.00 95.69 102 GLU A O 1
ATOM 838 N N . VAL A 1 103 ? 6.730 15.036 -34.035 1.00 92.81 103 VAL A N 1
ATOM 839 C CA . VAL A 1 103 ? 5.888 14.829 -35.220 1.00 92.81 103 VAL A CA 1
ATOM 840 C C . VAL A 1 103 ? 5.679 16.180 -35.899 1.00 92.81 103 VAL A C 1
ATOM 842 O O . VAL A 1 103 ? 5.082 17.088 -35.319 1.00 92.81 103 VAL A O 1
ATOM 845 N N . ASN A 1 104 ? 6.170 16.325 -37.133 1.00 90.12 104 ASN A N 1
ATOM 846 C CA . ASN A 1 104 ? 6.060 17.553 -37.937 1.00 90.12 104 ASN A CA 1
ATOM 847 C C . ASN A 1 104 ? 6.530 18.831 -37.204 1.00 90.12 104 ASN A C 1
ATOM 849 O O . ASN A 1 104 ? 5.834 19.847 -37.236 1.00 90.12 104 ASN A O 1
ATOM 853 N N . GLY A 1 105 ? 7.669 18.795 -36.503 1.00 88.38 105 GLY A N 1
ATOM 854 C CA . GLY A 1 105 ? 8.174 19.955 -35.752 1.00 88.38 105 GLY A CA 1
ATOM 855 C C . GLY A 1 105 ? 7.607 20.109 -34.338 1.00 88.38 105 GLY A C 1
ATOM 856 O O . GLY A 1 105 ? 8.081 20.953 -33.580 1.00 88.38 105 GLY A O 1
ATOM 857 N N . ASN A 1 106 ? 6.588 19.325 -33.968 1.00 92.25 106 ASN A N 1
ATOM 858 C CA . ASN A 1 106 ? 5.893 19.460 -32.690 1.00 92.25 106 ASN A CA 1
ATOM 859 C C . ASN A 1 106 ? 6.239 18.318 -31.738 1.00 92.25 106 ASN A C 1
ATOM 861 O O . ASN A 1 106 ? 6.160 17.144 -32.101 1.00 92.25 106 ASN A O 1
ATOM 865 N N . LEU A 1 107 ? 6.544 18.672 -30.490 1.00 95.00 107 LEU A N 1
ATOM 866 C CA . LEU A 1 107 ? 6.772 17.705 -29.424 1.00 95.00 107 LEU A CA 1
ATOM 867 C C . LEU A 1 107 ? 5.457 17.011 -29.049 1.00 95.00 107 LEU A C 1
ATOM 869 O O . LEU A 1 107 ? 4.496 17.659 -28.633 1.00 95.00 107 LEU A O 1
ATOM 873 N N . GLN A 1 108 ? 5.448 15.691 -29.159 1.00 96.44 108 GLN A N 1
ATOM 874 C CA . GLN A 1 108 ? 4.385 14.801 -28.718 1.00 96.44 108 GLN A CA 1
ATOM 875 C C . GLN A 1 108 ? 4.849 13.986 -27.513 1.00 96.44 108 GLN A C 1
ATOM 877 O O . GLN A 1 108 ? 6.048 13.815 -27.267 1.00 96.44 108 GLN A O 1
ATOM 882 N N . ARG A 1 109 ? 3.876 13.483 -26.753 1.00 97.25 109 ARG A N 1
ATOM 883 C CA . ARG A 1 109 ? 4.105 12.593 -25.618 1.00 97.25 109 ARG A CA 1
ATOM 884 C C . ARG A 1 109 ? 3.084 11.471 -25.626 1.00 97.25 109 ARG A C 1
ATOM 886 O O . ARG A 1 109 ? 1.894 11.733 -25.767 1.00 97.25 109 ARG A O 1
ATOM 893 N N . ALA A 1 110 ? 3.551 10.255 -25.384 1.00 97.81 110 ALA A N 1
ATOM 894 C CA . ALA A 1 110 ? 2.697 9.092 -25.203 1.00 97.81 110 ALA A CA 1
ATOM 895 C C . ALA A 1 110 ? 3.078 8.316 -23.939 1.00 97.81 110 ALA A C 1
ATOM 897 O O . ALA A 1 110 ? 4.224 8.363 -23.481 1.00 97.81 110 ALA A O 1
ATOM 898 N N . GLN A 1 111 ? 2.097 7.610 -23.377 1.00 98.25 111 GLN A N 1
ATOM 899 C CA . GLN A 1 111 ? 2.341 6.606 -22.346 1.00 98.25 111 GLN A CA 1
ATOM 900 C C . GLN A 1 111 ? 3.037 5.387 -22.943 1.00 98.25 111 GLN A C 1
ATOM 902 O O . GLN A 1 111 ? 2.807 5.032 -24.100 1.00 98.25 111 GLN A O 1
ATOM 907 N N . VAL A 1 112 ? 3.903 4.777 -22.138 1.00 98.69 112 VAL A N 1
ATOM 908 C CA . VAL A 1 112 ? 4.633 3.562 -22.485 1.00 98.69 112 VAL A CA 1
ATOM 909 C C . VAL A 1 112 ? 4.199 2.471 -21.520 1.00 98.69 112 VAL A C 1
ATOM 911 O O . VAL A 1 112 ? 4.259 2.656 -20.305 1.00 98.69 112 VAL A O 1
ATOM 914 N N . ASP A 1 113 ? 3.792 1.330 -22.062 1.00 98.62 113 ASP A N 1
ATOM 915 C CA . ASP A 1 113 ? 3.453 0.165 -21.257 1.00 98.62 113 ASP A CA 1
ATOM 916 C C . ASP A 1 113 ? 4.723 -0.391 -20.605 1.00 98.62 113 ASP A C 1
ATOM 918 O O . ASP A 1 113 ? 5.701 -0.707 -21.286 1.00 98.62 113 ASP A O 1
ATOM 922 N N . VAL A 1 114 ? 4.719 -0.509 -19.278 1.00 98.62 114 VAL A N 1
ATOM 923 C CA . VAL A 1 114 ? 5.842 -1.065 -18.520 1.00 98.62 114 VAL A CA 1
ATOM 924 C C . VAL A 1 114 ? 5.582 -2.541 -18.262 1.00 98.62 114 VAL A C 1
ATOM 926 O O . VAL A 1 114 ? 4.697 -2.905 -17.486 1.00 98.62 114 VAL A O 1
ATOM 929 N N . THR A 1 115 ? 6.372 -3.404 -18.891 1.00 98.50 115 THR A N 1
ATOM 930 C CA . THR A 1 115 ? 6.333 -4.836 -18.594 1.00 98.50 115 THR A CA 1
ATOM 931 C C . THR A 1 115 ? 6.927 -5.080 -17.202 1.00 98.50 115 THR A C 1
ATOM 933 O O . THR A 1 115 ? 7.993 -4.531 -16.901 1.00 98.50 115 THR A O 1
ATOM 936 N N . PRO A 1 116 ? 6.297 -5.915 -16.346 1.00 98.44 116 PRO A N 1
ATOM 937 C CA . PRO A 1 116 ? 6.887 -6.302 -15.071 1.00 98.44 116 PRO A CA 1
ATOM 938 C C . PRO A 1 116 ? 8.313 -6.817 -15.260 1.00 98.44 116 PRO A C 1
ATOM 940 O O . PRO A 1 116 ? 8.565 -7.656 -16.127 1.00 98.44 116 PRO A O 1
ATOM 943 N N . ILE A 1 117 ? 9.239 -6.313 -14.443 1.00 98.56 117 ILE A N 1
ATOM 944 C CA . ILE A 1 117 ? 10.653 -6.666 -14.555 1.00 98.56 117 ILE A CA 1
ATOM 945 C C . ILE A 1 117 ? 10.852 -8.187 -14.496 1.00 98.56 117 ILE A C 1
ATOM 947 O O . ILE A 1 117 ? 10.314 -8.874 -13.623 1.00 98.56 117 ILE A O 1
ATOM 951 N N . VAL A 1 118 ? 11.680 -8.715 -15.397 1.00 98.50 118 VAL A N 1
ATOM 952 C CA . VAL A 1 118 ? 12.111 -10.115 -15.342 1.00 98.50 118 VAL A CA 1
ATOM 953 C C . VAL A 1 118 ? 13.185 -10.255 -14.262 1.00 98.50 118 VAL A C 1
ATOM 955 O O . VAL A 1 118 ? 14.345 -9.883 -14.458 1.00 98.50 118 VAL A O 1
ATOM 958 N N . LEU A 1 119 ? 12.773 -10.763 -13.098 1.00 98.12 119 LEU A N 1
ATOM 959 C CA . LEU A 1 119 ? 13.629 -10.980 -11.929 1.00 98.12 119 LEU A CA 1
ATOM 960 C C . LEU A 1 119 ? 14.511 -12.223 -12.101 1.00 98.12 119 LEU A C 1
ATOM 962 O O . LEU A 1 119 ? 14.014 -13.292 -12.456 1.00 98.12 119 LEU A O 1
ATOM 966 N N . ALA A 1 120 ? 15.797 -12.114 -11.759 1.00 96.75 120 ALA A N 1
ATOM 967 C CA . ALA A 1 120 ? 16.709 -13.260 -11.741 1.00 96.75 120 ALA A CA 1
ATOM 968 C C . ALA A 1 120 ? 16.565 -14.100 -10.459 1.00 96.75 120 ALA A C 1
ATOM 970 O O . ALA A 1 120 ? 16.596 -15.331 -10.511 1.00 96.75 120 ALA A O 1
ATOM 971 N N . SER A 1 121 ? 16.359 -13.443 -9.313 1.00 96.06 121 SER A N 1
ATOM 972 C CA . SER A 1 121 ? 16.408 -14.091 -7.999 1.00 96.06 121 SER A CA 1
ATOM 973 C C . SER A 1 121 ? 15.193 -13.765 -7.109 1.00 96.06 121 SER A C 1
ATOM 975 O O . SER A 1 121 ? 15.365 -13.205 -6.025 1.00 96.06 121 SER A O 1
ATOM 977 N N . PRO A 1 122 ? 13.947 -14.112 -7.478 1.00 96.50 122 PRO A N 1
ATOM 978 C CA . PRO A 1 122 ? 12.808 -13.948 -6.571 1.00 96.50 122 PRO A CA 1
ATOM 979 C C . PRO A 1 122 ? 12.938 -14.858 -5.336 1.00 96.50 122 PRO A C 1
ATOM 981 O O . PRO A 1 122 ? 13.549 -15.931 -5.394 1.00 96.50 122 PRO A O 1
ATOM 984 N N . TYR A 1 123 ? 12.336 -14.467 -4.207 1.00 96.75 123 TYR A N 1
ATOM 985 C CA . TYR A 1 123 ? 12.265 -15.358 -3.046 1.00 96.75 123 TYR A CA 1
ATOM 986 C C . TYR A 1 123 ? 11.458 -16.616 -3.384 1.00 96.75 123 TYR A C 1
ATOM 988 O O . TYR A 1 123 ? 10.396 -16.545 -4.010 1.00 96.75 123 TYR A O 1
ATOM 996 N N . ARG A 1 124 ? 11.951 -17.777 -2.942 1.00 95.69 124 ARG A N 1
ATOM 997 C CA . ARG A 1 124 ? 11.200 -19.045 -2.977 1.00 95.69 124 ARG A CA 1
ATOM 998 C C . ARG A 1 124 ? 10.373 -19.251 -1.716 1.00 95.69 124 ARG A C 1
ATOM 1000 O O . ARG A 1 124 ? 9.295 -19.825 -1.788 1.00 95.69 124 ARG A O 1
ATOM 1007 N N . GLU A 1 125 ? 10.874 -18.751 -0.593 1.00 96.25 125 GLU A N 1
ATOM 1008 C CA . GLU A 1 125 ? 10.185 -18.789 0.691 1.00 96.25 125 GLU A CA 1
ATOM 1009 C C . GLU A 1 125 ? 8.858 -18.032 0.610 1.00 96.25 125 GLU A C 1
ATOM 1011 O O . GLU A 1 125 ? 8.715 -17.033 -0.106 1.00 96.25 125 GLU A O 1
ATOM 1016 N N . ARG A 1 126 ? 7.865 -18.546 1.327 1.00 96.44 126 ARG A N 1
ATOM 1017 C CA . ARG A 1 126 ? 6.554 -17.931 1.491 1.00 96.44 126 ARG A CA 1
ATOM 1018 C C . ARG A 1 126 ? 6.251 -17.931 2.977 1.00 96.44 126 ARG A C 1
ATOM 1020 O O . ARG A 1 126 ? 6.472 -18.938 3.642 1.00 96.44 126 ARG A O 1
ATOM 1027 N N . SER A 1 127 ? 5.777 -16.802 3.493 1.00 97.00 127 SER A N 1
ATOM 1028 C CA . SER A 1 127 ? 5.192 -16.789 4.825 1.00 97.00 127 SER A CA 1
ATOM 1029 C C . SER A 1 127 ? 3.888 -17.577 4.780 1.00 97.00 127 SER A C 1
ATOM 1031 O O . SER A 1 127 ? 3.034 -17.337 3.926 1.00 97.00 127 SER A O 1
ATOM 1033 N N . GLU A 1 128 ? 3.742 -18.520 5.700 1.00 96.88 128 GLU A N 1
ATOM 1034 C CA . GLU A 1 128 ? 2.517 -19.291 5.865 1.00 96.88 128 GLU A CA 1
ATOM 1035 C C . GLU A 1 128 ? 1.783 -18.783 7.103 1.00 96.88 128 GLU A C 1
ATOM 1037 O O . GLU A 1 128 ? 2.370 -18.634 8.176 1.00 96.88 128 GLU A O 1
ATOM 1042 N N . ILE A 1 129 ? 0.494 -18.492 6.943 1.00 96.50 129 ILE A N 1
ATOM 1043 C CA . ILE A 1 129 ? -0.398 -18.194 8.062 1.00 96.50 129 ILE A CA 1
ATOM 1044 C C . ILE A 1 129 ? -1.177 -19.484 8.332 1.00 96.50 129 ILE A C 1
ATOM 1046 O O . ILE A 1 129 ? -1.900 -19.934 7.437 1.00 96.50 129 ILE A O 1
ATOM 1050 N N . PRO A 1 130 ? -1.028 -20.114 9.513 1.00 96.75 130 PRO A N 1
ATOM 1051 C CA . PRO A 1 130 ? -1.757 -21.336 9.821 1.00 96.75 130 PRO A CA 1
ATOM 1052 C C . PRO A 1 130 ? -3.265 -21.070 9.824 1.00 96.75 130 PRO A C 1
ATOM 1054 O O . PRO A 1 130 ? -3.716 -19.969 10.149 1.00 96.75 130 PRO A O 1
ATOM 1057 N N . SER A 1 131 ? -4.060 -22.089 9.492 1.00 96.56 131 SER A N 1
ATOM 1058 C CA . SER A 1 131 ? -5.515 -21.998 9.606 1.00 96.56 131 SER A CA 1
ATOM 1059 C C . SER A 1 131 ? -5.905 -21.667 11.047 1.00 96.56 131 SER A C 1
ATOM 1061 O O . SER A 1 131 ? -5.472 -22.336 11.984 1.00 96.56 131 SER A O 1
ATOM 1063 N N . SER A 1 132 ? -6.731 -20.637 11.218 1.00 96.62 132 SER A N 1
ATOM 1064 C CA . SER A 1 132 ? -7.188 -20.173 12.525 1.00 96.62 132 SER A CA 1
ATOM 1065 C C . SER A 1 132 ? -8.702 -20.259 12.606 1.00 96.62 132 SER A C 1
ATOM 1067 O O . SER A 1 132 ? -9.405 -19.963 11.640 1.00 96.62 132 SER A O 1
ATOM 1069 N N . LEU A 1 133 ? -9.203 -20.632 13.781 1.00 96.88 133 LEU A N 1
ATOM 1070 C CA . LEU A 1 133 ? -10.619 -20.498 14.096 1.00 96.88 133 LEU A CA 1
ATOM 1071 C C . LEU A 1 133 ? -10.960 -19.017 14.283 1.00 96.88 133 LEU A C 1
ATOM 1073 O O . LEU A 1 133 ? -10.123 -18.230 14.739 1.00 96.88 133 LEU A O 1
ATOM 1077 N N . THR A 1 134 ? -12.197 -18.645 13.964 1.00 97.12 134 THR A N 1
ATOM 1078 C CA . THR A 1 134 ? -12.732 -17.326 14.305 1.00 97.12 134 THR A CA 1
ATOM 1079 C C . THR A 1 134 ? -12.945 -17.256 15.813 1.00 97.12 134 THR A C 1
ATOM 1081 O O . THR A 1 134 ? -13.686 -18.058 16.380 1.00 97.12 134 THR A O 1
ATOM 1084 N N . HIS A 1 135 ? -12.282 -16.307 16.472 1.00 96.88 135 HIS A N 1
ATOM 1085 C CA . HIS A 1 135 ? -12.479 -16.069 17.898 1.00 96.88 135 HIS A CA 1
ATOM 1086 C C . HIS A 1 135 ? -13.839 -15.392 18.122 1.00 96.88 135 HIS A C 1
ATOM 1088 O O . HIS A 1 135 ? -14.158 -14.426 17.435 1.00 96.88 135 HIS A O 1
ATOM 1094 N N . ALA A 1 136 ? -14.620 -15.867 19.097 1.00 95.19 136 ALA A N 1
ATOM 1095 C CA . ALA A 1 136 ? -15.976 -15.370 19.360 1.00 95.19 136 ALA A CA 1
ATOM 1096 C C . ALA A 1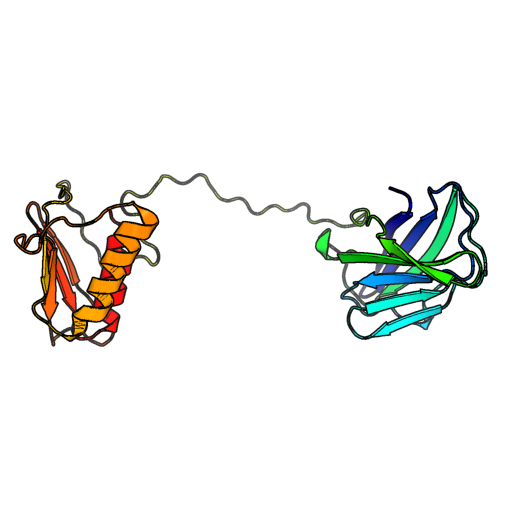 136 ? -16.028 -13.867 19.704 1.00 95.19 136 ALA A C 1
ATOM 1098 O O . ALA A 1 136 ? -17.030 -13.210 19.457 1.00 95.19 136 ALA A O 1
ATOM 1099 N N . GLN A 1 137 ? -14.941 -13.317 20.252 1.00 97.19 137 GLN A N 1
ATOM 1100 C CA . GLN A 1 137 ? -14.749 -11.876 20.459 1.00 97.19 137 GLN A CA 1
ATOM 1101 C C . GLN A 1 137 ? -13.504 -11.413 19.682 1.00 97.19 137 GLN A C 1
ATOM 1103 O O . GLN A 1 137 ? -12.393 -11.564 20.208 1.00 97.19 137 GLN A O 1
ATOM 1108 N N . PRO A 1 138 ? -13.636 -10.916 18.439 1.00 97.50 138 PRO A N 1
ATOM 1109 C CA . PRO A 1 138 ? -12.512 -10.570 17.564 1.00 97.50 138 PRO A CA 1
ATOM 1110 C C . PRO A 1 138 ? -11.893 -9.203 17.923 1.00 97.50 138 PRO A C 1
ATOM 1112 O O . PRO A 1 138 ? -11.811 -8.300 17.097 1.00 97.50 138 PRO A O 1
ATOM 1115 N N . LEU A 1 139 ? -11.461 -9.051 19.180 1.00 98.12 139 LEU A N 1
ATOM 1116 C CA . LEU A 1 139 ? -11.013 -7.774 19.738 1.00 98.12 139 LEU A CA 1
ATOM 1117 C C . LEU A 1 139 ? -9.538 -7.478 19.421 1.00 98.12 139 LEU A C 1
ATOM 1119 O O . LEU A 1 139 ? -8.647 -8.248 19.791 1.00 98.12 139 LEU A O 1
ATOM 1123 N N . LEU A 1 140 ? -9.292 -6.334 18.784 1.00 98.19 140 LEU A N 1
ATOM 1124 C CA . LEU A 1 140 ? -7.998 -5.820 18.346 1.00 98.19 140 LEU A CA 1
ATOM 1125 C C . LEU A 1 140 ? -7.876 -4.323 18.721 1.00 98.19 140 LEU A C 1
ATOM 1127 O O . LEU A 1 140 ? -8.536 -3.484 18.103 1.00 98.19 140 LEU A O 1
ATOM 1131 N N . PRO A 1 141 ? -7.020 -3.950 19.692 1.00 98.19 141 PRO A N 1
ATOM 1132 C CA . PRO A 1 141 ? -6.163 -4.822 20.499 1.00 98.19 141 PRO A CA 1
ATOM 1133 C C . PRO A 1 141 ? -6.955 -5.691 21.493 1.00 98.19 141 PRO A C 1
ATOM 1135 O O . PRO A 1 141 ? -8.053 -5.336 21.918 1.00 98.19 141 PRO A O 1
ATOM 1138 N N . LYS A 1 142 ? -6.369 -6.822 21.912 1.00 98.12 142 LYS A N 1
ATOM 1139 C CA . LYS A 1 142 ? -6.944 -7.681 22.960 1.00 98.12 142 LYS A CA 1
ATOM 1140 C C . LYS A 1 142 ? -6.992 -6.905 24.289 1.00 98.12 142 LYS A C 1
ATOM 1142 O O . LYS A 1 142 ? -5.941 -6.433 24.724 1.00 98.12 142 LYS A O 1
ATOM 1147 N N . PRO A 1 143 ? -8.152 -6.799 24.971 1.00 98.19 143 PRO A N 1
ATOM 1148 C CA . PRO A 1 143 ? -8.206 -6.199 26.300 1.00 98.19 143 PRO A CA 1
ATOM 1149 C C . PRO A 1 143 ? -7.299 -6.940 27.285 1.00 98.19 143 PRO A C 1
ATOM 1151 O O . PRO A 1 143 ? -7.267 -8.172 27.291 1.00 98.19 143 PRO A O 1
ATOM 1154 N N . ASN A 1 144 ? -6.617 -6.195 28.159 1.00 98.38 144 ASN A N 1
ATOM 1155 C CA . ASN A 1 144 ? -5.717 -6.768 29.170 1.00 98.38 144 ASN A CA 1
ATOM 1156 C C . ASN A 1 144 ? -6.436 -7.707 30.153 1.00 98.38 144 ASN A C 1
ATOM 1158 O O . ASN A 1 144 ? -5.811 -8.584 30.741 1.00 98.38 144 ASN A O 1
ATOM 1162 N N . HIS A 1 145 ? -7.744 -7.526 30.334 1.00 98.38 145 HIS A N 1
ATOM 1163 C CA . HIS A 1 145 ? -8.591 -8.406 31.124 1.00 98.38 145 HIS A CA 1
ATOM 1164 C C . HIS A 1 145 ? -9.988 -8.470 30.493 1.00 98.38 145 HIS A C 1
ATOM 1166 O O . HIS A 1 145 ? -10.575 -7.435 30.179 1.00 98.38 145 HIS A O 1
ATOM 1172 N N . ILE A 1 146 ? -10.499 -9.685 30.287 1.00 98.12 146 ILE A N 1
ATOM 1173 C CA . ILE A 1 146 ? -11.844 -9.957 29.774 1.00 98.12 146 ILE A CA 1
ATOM 1174 C C . ILE A 1 146 ? -12.344 -11.274 30.368 1.00 98.12 146 ILE A C 1
ATOM 1176 O O . ILE A 1 146 ? -11.647 -12.286 30.317 1.00 98.12 146 ILE A O 1
ATOM 1180 N N . GLU A 1 147 ? -13.562 -11.249 30.894 1.00 97.88 147 GLU A N 1
ATOM 1181 C CA . GLU A 1 147 ? -14.306 -12.424 31.341 1.00 97.88 147 GLU A CA 1
ATOM 1182 C C . GLU A 1 147 ? -15.572 -12.527 30.489 1.00 97.88 147 GLU A C 1
ATOM 1184 O O . GLU A 1 147 ? -16.233 -11.519 30.233 1.00 97.88 147 GLU A O 1
ATOM 1189 N N . VAL A 1 148 ? -15.881 -13.732 30.010 1.00 97.19 148 VAL A N 1
ATOM 1190 C CA . VAL A 1 148 ? -16.994 -13.984 29.086 1.00 97.19 148 VAL A CA 1
ATOM 1191 C C . VAL A 1 148 ? -17.978 -14.943 29.744 1.00 97.19 148 VAL A C 1
ATOM 1193 O O . VAL A 1 148 ? -17.572 -15.909 30.386 1.00 97.19 148 VAL A O 1
ATOM 1196 N N . SER A 1 149 ? -19.267 -14.652 29.588 1.00 95.19 149 SER A N 1
ATOM 1197 C CA . SER A 1 149 ? -20.379 -15.513 29.994 1.00 95.19 149 SER A CA 1
ATOM 1198 C C . SER A 1 149 ? -21.028 -16.140 28.757 1.00 95.19 149 SER A C 1
ATOM 1200 O O . SER A 1 149 ? -20.915 -15.592 27.662 1.00 95.19 149 SER A O 1
ATOM 1202 N N . ASP A 1 150 ? -21.732 -17.257 28.942 1.00 92.81 150 ASP A N 1
ATOM 1203 C CA . ASP A 1 150 ? -22.505 -17.922 27.884 1.00 92.81 150 ASP A CA 1
ATOM 1204 C C . ASP A 1 150 ? -23.768 -17.136 27.482 1.00 92.81 150 ASP A C 1
ATOM 1206 O O . ASP A 1 150 ? -24.376 -17.412 26.448 1.00 92.81 150 ASP A O 1
ATOM 1210 N N . HIS A 1 151 ? -24.180 -16.155 28.290 1.00 92.94 151 HIS A N 1
ATOM 1211 C CA . HIS A 1 151 ? -25.315 -15.288 27.987 1.00 92.94 151 HIS A CA 1
ATOM 1212 C C . HIS A 1 151 ? -24.924 -14.153 27.035 1.00 92.94 151 HIS A C 1
ATOM 1214 O O . HIS A 1 151 ? -23.831 -13.591 27.116 1.00 92.94 151 HIS A O 1
ATOM 1220 N N . CYS A 1 152 ? -25.856 -13.765 26.163 1.00 92.56 152 CYS A N 1
ATOM 1221 C CA . CYS A 1 152 ? -25.704 -12.637 25.250 1.00 92.56 152 CYS A CA 1
ATOM 1222 C C . CYS A 1 152 ? -26.757 -11.560 25.519 1.00 92.56 152 CYS A C 1
ATOM 1224 O O . CYS A 1 152 ? -27.877 -11.857 25.932 1.00 92.56 152 CYS A O 1
ATOM 1226 N N . PHE A 1 153 ? -26.411 -10.311 25.215 1.00 94.31 153 PHE A N 1
ATOM 1227 C CA . PHE A 1 153 ? -27.361 -9.207 25.191 1.00 94.31 153 PHE A CA 1
ATOM 1228 C C . PHE A 1 153 ? -27.746 -8.887 23.750 1.00 94.31 153 PHE A C 1
ATOM 1230 O O . PHE A 1 153 ? -26.876 -8.651 22.914 1.00 94.31 153 PHE A O 1
ATOM 1237 N N . SER A 1 154 ? -29.044 -8.853 23.463 1.00 91.69 154 SER A N 1
ATOM 1238 C CA . SER A 1 154 ? -29.570 -8.427 22.167 1.00 91.69 154 SER A CA 1
ATOM 1239 C C . SER A 1 154 ? -30.356 -7.137 22.339 1.00 91.69 154 SER A C 1
ATOM 1241 O O . SER A 1 154 ? -31.246 -7.052 23.183 1.00 91.69 154 SER A O 1
ATOM 1243 N N . PHE A 1 155 ? -30.052 -6.140 21.515 1.00 89.38 155 PHE A N 1
ATOM 1244 C CA . PHE A 1 155 ? -30.738 -4.854 21.515 1.00 89.38 155 PHE A CA 1
ATOM 1245 C C . PHE A 1 155 ? -31.162 -4.468 20.097 1.00 89.38 155 PHE A C 1
ATOM 1247 O O . PHE A 1 155 ? -30.634 -4.978 19.112 1.00 89.38 155 PHE A O 1
ATOM 1254 N N . ASN A 1 156 ? -32.160 -3.593 19.992 1.00 87.75 156 ASN A N 1
ATOM 1255 C CA . ASN A 1 156 ? -32.696 -3.105 18.722 1.00 87.75 156 ASN A CA 1
ATOM 1256 C C . ASN A 1 156 ? -32.657 -1.569 18.688 1.00 87.75 156 ASN A C 1
ATOM 1258 O O . ASN A 1 156 ? -32.190 -0.934 19.630 1.00 87.75 156 ASN A O 1
ATOM 1262 N N . HIS A 1 157 ? -33.175 -0.959 17.623 1.00 85.75 157 HIS A N 1
ATOM 1263 C CA . HIS A 1 157 ? -33.207 0.499 17.463 1.00 85.75 157 HIS A CA 1
ATOM 1264 C C . HIS A 1 157 ? -33.931 1.251 18.598 1.00 85.75 157 HIS A C 1
ATOM 1266 O O . HIS A 1 157 ? -33.753 2.452 18.738 1.00 85.75 157 HIS A O 1
ATOM 1272 N N . GLN A 1 158 ? -34.761 0.592 19.409 1.00 84.75 158 GLN A N 1
ATOM 1273 C CA . GLN A 1 158 ? -35.447 1.209 20.553 1.00 84.75 158 GLN A CA 1
ATOM 1274 C C . GLN A 1 158 ? -34.594 1.217 21.823 1.00 84.75 158 GLN A C 1
ATOM 1276 O O . GLN A 1 158 ? -34.969 1.866 22.801 1.00 84.75 158 GLN A O 1
ATOM 1281 N N . ALA A 1 159 ? -33.459 0.514 21.820 1.00 83.88 159 ALA A N 1
ATOM 1282 C CA . ALA A 1 159 ? -32.461 0.695 22.854 1.00 83.88 159 ALA A CA 1
ATOM 1283 C C . ALA A 1 159 ? -32.051 2.168 22.901 1.00 83.88 159 ALA A C 1
ATOM 1285 O O . ALA A 1 159 ? -32.023 2.860 21.888 1.00 83.88 159 ALA A O 1
ATOM 1286 N N . GLY A 1 160 ? -31.786 2.672 24.095 1.00 87.81 160 GLY A N 1
ATOM 1287 C CA . GLY A 1 160 ? -31.377 4.058 24.271 1.00 87.81 160 GLY A CA 1
ATOM 1288 C C . GLY A 1 160 ? -30.022 4.139 24.945 1.00 87.81 160 GLY A C 1
ATOM 1289 O O . GLY A 1 160 ? -29.569 3.193 25.606 1.00 87.81 160 GLY A O 1
ATOM 1290 N N . VAL A 1 161 ? -29.382 5.287 24.741 1.00 91.62 161 VAL A N 1
ATOM 1291 C CA . VAL A 1 161 ? -28.046 5.580 25.244 1.00 91.62 161 VAL A CA 1
ATOM 1292 C C . VAL A 1 161 ? -28.135 6.647 26.328 1.00 91.62 161 VAL A C 1
ATOM 1294 O O . VAL A 1 161 ? -28.388 7.816 26.045 1.00 91.62 161 VAL A O 1
ATOM 1297 N N . ALA A 1 162 ? -27.871 6.255 27.571 1.00 93.19 162 ALA A N 1
ATOM 1298 C CA .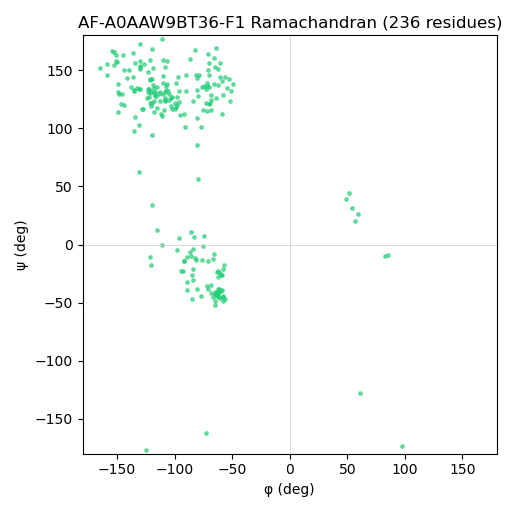 ALA A 1 162 ? -27.842 7.150 28.718 1.00 93.19 162 ALA A CA 1
ATOM 1299 C C . ALA A 1 162 ? -26.408 7.603 29.022 1.00 93.19 162 ALA A C 1
ATOM 1301 O O . ALA A 1 162 ? -25.492 6.784 29.126 1.00 93.19 162 ALA A O 1
ATOM 1302 N N . VAL A 1 163 ? -26.210 8.909 29.219 1.00 94.38 163 VAL A N 1
ATOM 1303 C CA . VAL A 1 163 ? -24.904 9.495 29.557 1.00 94.38 163 VAL A CA 1
ATOM 1304 C C . VAL A 1 163 ? -24.982 10.239 30.886 1.00 94.38 163 VAL A C 1
ATOM 1306 O O . VAL A 1 163 ? -25.749 11.183 31.036 1.00 94.38 163 VAL A O 1
ATOM 1309 N N . TYR A 1 164 ? -24.153 9.824 31.845 1.00 95.50 164 TYR A N 1
ATOM 1310 C CA . TYR A 1 164 ? -24.073 10.394 33.197 1.00 95.50 164 TYR A CA 1
ATOM 1311 C C . TYR A 1 164 ? -22.722 11.074 33.485 1.00 95.50 164 TYR A C 1
ATOM 1313 O O . TYR A 1 164 ? -22.395 11.345 34.639 1.00 95.50 164 TYR A O 1
ATOM 1321 N N . SER A 1 165 ? -21.898 11.311 32.459 1.00 94.31 165 SER A N 1
ATOM 1322 C CA . SER A 1 165 ? -20.627 12.037 32.567 1.00 94.31 165 S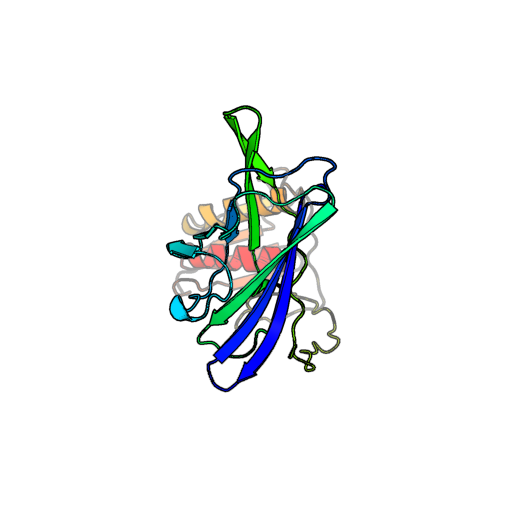ER A CA 1
ATOM 1323 C C . SER A 1 165 ? -20.326 12.798 31.280 1.00 94.31 165 SER A C 1
ATOM 1325 O O . SER A 1 165 ? -20.305 12.205 30.204 1.00 94.31 165 SER A O 1
ATOM 1327 N N . ASN A 1 166 ? -20.004 14.088 31.394 1.00 96.25 166 ASN A N 1
ATOM 1328 C CA . ASN A 1 166 ? -19.667 14.933 30.241 1.00 96.25 166 ASN A CA 1
ATOM 1329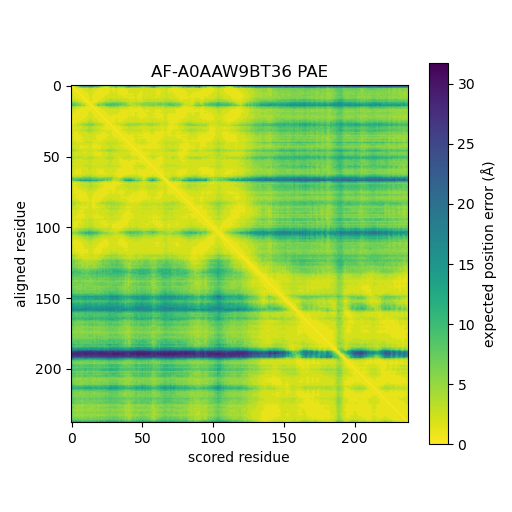 C C . ASN A 1 166 ? -18.395 14.471 29.509 1.00 96.25 166 ASN A C 1
ATOM 1331 O O . ASN A 1 166 ? -18.248 14.736 28.318 1.00 96.25 166 ASN A O 1
ATOM 1335 N N . LEU A 1 167 ? -17.497 13.745 30.191 1.00 97.25 167 LEU A N 1
ATOM 1336 C CA . LEU A 1 167 ? -16.288 13.170 29.582 1.00 97.25 167 LEU A CA 1
ATOM 1337 C C . LEU A 1 167 ? -16.609 12.155 28.472 1.00 97.25 167 LEU A C 1
ATOM 1339 O O . LEU A 1 167 ? -15.770 11.914 27.605 1.00 97.25 167 LEU A O 1
ATOM 1343 N N . ALA A 1 168 ? -17.813 11.574 28.495 1.00 97.75 168 ALA A N 1
ATOM 1344 C CA . ALA A 1 168 ? -18.252 10.555 27.551 1.00 97.75 168 ALA A CA 1
ATOM 1345 C C . ALA A 1 168 ? -18.916 11.114 26.284 1.00 97.75 168 ALA A C 1
ATOM 1347 O O . ALA A 1 168 ? -19.142 10.342 25.359 1.00 97.75 168 ALA A O 1
ATOM 1348 N N . ASN A 1 169 ? -19.241 12.413 26.215 1.00 96.69 169 ASN A N 1
ATOM 1349 C CA . ASN A 1 169 ? -20.056 12.966 25.122 1.00 96.69 169 ASN A CA 1
ATOM 1350 C C . ASN A 1 169 ? -19.435 12.712 23.741 1.00 96.69 169 ASN A C 1
ATOM 1352 O O . ASN A 1 169 ? -20.104 12.169 22.868 1.00 96.69 169 ASN A O 1
ATOM 1356 N N . SER A 1 170 ? -18.139 12.997 23.583 1.00 97.31 170 SER A N 1
ATOM 1357 C CA . SER A 1 170 ? -17.433 12.763 22.316 1.00 97.31 170 SER A CA 1
ATOM 1358 C C . SER A 1 170 ? -17.393 11.276 21.935 1.00 97.31 170 SER A C 1
ATOM 1360 O O . SER A 1 170 ? -17.666 10.925 20.792 1.00 97.31 170 SER A O 1
ATOM 1362 N N . ALA A 1 171 ? -17.128 10.384 22.893 1.00 98.00 171 ALA A N 1
ATOM 1363 C CA . ALA A 1 171 ? -17.096 8.943 22.645 1.00 98.00 171 ALA A CA 1
ATOM 1364 C C . ALA A 1 171 ? -18.485 8.365 22.325 1.00 98.00 171 ALA A C 1
ATOM 1366 O O . ALA A 1 171 ? -18.599 7.446 21.515 1.00 98.00 171 ALA A O 1
ATOM 1367 N N . LYS A 1 172 ? -19.539 8.900 22.953 1.00 96.50 172 LYS A N 1
ATOM 1368 C CA . LYS A 1 172 ? -20.937 8.558 22.671 1.00 96.50 172 LYS A CA 1
ATOM 1369 C C . LYS A 1 172 ? -21.307 8.978 21.254 1.00 96.50 172 LYS A C 1
ATOM 1371 O O . LYS A 1 172 ? -21.806 8.151 20.504 1.00 96.50 172 LYS A O 1
ATOM 1376 N N . GLU A 1 173 ? -21.055 10.233 20.889 1.00 96.38 173 GLU A N 1
ATOM 1377 C CA . GLU A 1 173 ? -21.308 10.742 19.535 1.00 96.38 173 GLU A CA 1
ATOM 1378 C C . GLU A 1 173 ? -20.582 9.903 18.482 1.00 96.38 173 GLU A C 1
ATOM 1380 O O . GLU A 1 173 ? -21.218 9.440 17.539 1.00 96.38 173 GLU A O 1
ATOM 1385 N N . TRP A 1 174 ? -19.300 9.604 18.707 1.00 98.19 174 TRP A N 1
ATOM 1386 C CA . TRP A 1 174 ? -18.517 8.758 17.810 1.00 98.19 174 TRP A CA 1
ATOM 1387 C C . TRP A 1 174 ? -19.071 7.331 17.692 1.00 98.19 174 TRP A C 1
ATOM 1389 O O . TRP A 1 174 ? -19.209 6.818 16.586 1.00 98.19 174 TRP A O 1
ATOM 1399 N N . LEU A 1 175 ? -19.455 6.692 18.806 1.00 97.00 175 LEU A N 1
ATOM 1400 C CA . LEU A 1 175 ? -20.087 5.368 18.773 1.00 97.00 175 LEU A CA 1
ATOM 1401 C C . LEU A 1 175 ? -21.364 5.379 17.922 1.00 97.00 175 LEU A C 1
ATOM 1403 O O . LEU A 1 175 ? -21.573 4.472 17.121 1.00 97.00 175 LEU A O 1
ATOM 1407 N N . LEU A 1 176 ? -22.214 6.394 18.092 1.00 94.81 176 LEU A N 1
ATOM 1408 C CA . LEU A 1 176 ? -23.454 6.526 17.328 1.00 94.81 176 LEU A CA 1
ATOM 1409 C C . LEU A 1 176 ? -23.195 6.751 15.837 1.00 94.81 176 LEU A C 1
ATOM 1411 O O . LEU A 1 176 ? -23.865 6.150 14.996 1.00 94.81 176 LEU A O 1
ATOM 1415 N N . GLU A 1 177 ? -22.223 7.600 15.516 1.00 97.06 177 GLU A N 1
ATOM 1416 C CA . GLU A 1 177 ? -21.809 7.866 14.142 1.00 97.06 177 GLU A CA 1
ATOM 1417 C C . GLU A 1 177 ? -21.300 6.591 13.458 1.00 97.06 177 GLU A C 1
ATOM 1419 O O . GLU A 1 177 ? -21.741 6.268 12.354 1.00 97.06 177 GLU A O 1
ATOM 1424 N N . GLU A 1 178 ? -20.448 5.816 14.130 1.00 97.81 178 GLU A N 1
ATOM 1425 C CA . GLU A 1 178 ? -19.876 4.590 13.570 1.00 97.81 178 GLU A CA 1
ATOM 1426 C C . GLU A 1 178 ? -20.904 3.460 13.449 1.00 97.81 178 GLU A C 1
ATOM 1428 O O . GLU A 1 178 ? -20.922 2.767 12.431 1.00 97.81 178 GLU A O 1
ATOM 1433 N N . LEU A 1 179 ? -21.819 3.308 14.414 1.00 95.69 179 LEU A N 1
ATOM 1434 C CA . LEU A 1 179 ? -22.938 2.360 14.311 1.00 95.69 179 LEU A CA 1
ATOM 1435 C C . LEU A 1 179 ? -23.808 2.645 13.080 1.00 95.69 179 LEU A C 1
ATOM 1437 O O . LEU A 1 179 ? -24.138 1.734 12.314 1.00 95.69 179 LEU A O 1
ATOM 1441 N N . LYS A 1 180 ? -24.120 3.922 12.840 1.00 95.56 180 LYS A N 1
ATOM 1442 C CA . LYS A 1 180 ? -24.846 4.360 11.647 1.00 95.56 180 LYS A CA 1
ATOM 1443 C C . LYS A 1 180 ? -24.032 4.115 10.376 1.00 95.56 180 LYS A C 1
ATOM 1445 O O . LYS A 1 180 ? -24.553 3.571 9.404 1.00 95.56 180 LYS A O 1
ATOM 1450 N N . ARG A 1 181 ? -22.758 4.510 10.355 1.00 97.44 181 ARG A N 1
ATOM 1451 C CA . ARG A 1 181 ? -21.903 4.430 9.162 1.00 97.44 181 ARG A CA 1
ATOM 1452 C C . ARG A 1 181 ? -21.618 2.984 8.749 1.00 97.44 181 ARG A C 1
ATOM 1454 O O . ARG A 1 181 ? -21.705 2.672 7.564 1.00 97.44 181 ARG A O 1
ATOM 1461 N N . ILE A 1 182 ? -21.280 2.120 9.706 1.00 97.25 182 ILE A N 1
ATOM 1462 C CA . ILE A 1 182 ? -20.834 0.741 9.461 1.00 97.25 182 ILE A CA 1
ATOM 1463 C C . ILE A 1 182 ? -22.031 -0.203 9.315 1.00 97.25 182 ILE A C 1
ATOM 1465 O O . ILE A 1 182 ? -22.074 -0.978 8.362 1.00 97.25 182 ILE A O 1
ATOM 1469 N N . HIS A 1 183 ? -23.014 -0.111 10.216 1.00 94.50 183 HIS A N 1
ATOM 1470 C CA . HIS A 1 183 ? -24.106 -1.086 10.325 1.00 94.50 183 HIS A CA 1
ATOM 1471 C C . HIS A 1 183 ? -25.477 -0.539 9.914 1.00 94.50 183 HIS A C 1
ATOM 1473 O O . HIS A 1 183 ? -26.465 -1.265 9.998 1.00 94.50 183 HIS A O 1
ATOM 1479 N N . GLN A 1 184 ? -25.567 0.739 9.517 1.00 94.31 184 GLN A N 1
ATOM 1480 C CA . GLN A 1 184 ? -26.841 1.424 9.254 1.00 94.31 184 GLN A CA 1
ATOM 1481 C C . GLN A 1 184 ? -27.795 1.326 10.455 1.00 94.31 184 GLN A C 1
ATOM 1483 O O . GLN A 1 184 ? -29.017 1.290 10.311 1.00 94.31 184 GLN A O 1
ATOM 1488 N N . PHE A 1 185 ? -27.214 1.282 11.658 1.00 92.56 185 PHE A N 1
ATOM 1489 C CA . PHE A 1 185 ? -27.937 1.134 12.905 1.00 92.56 185 PHE A CA 1
ATOM 1490 C C . PHE A 1 185 ? -28.047 2.483 13.615 1.00 92.56 185 PHE A C 1
ATOM 1492 O O . PHE A 1 185 ? -27.047 3.067 14.026 1.00 92.56 185 PHE A O 1
ATOM 1499 N N . GLU A 1 186 ? -29.276 2.966 13.785 1.00 90.19 186 GLU A N 1
ATOM 1500 C CA . GLU A 1 186 ? -29.580 4.196 14.521 1.00 90.19 186 GLU A CA 1
ATOM 1501 C C . GLU A 1 186 ? -30.535 3.914 15.678 1.00 90.19 186 GLU A C 1
ATOM 1503 O O . GLU A 1 186 ? -31.474 3.131 15.537 1.00 90.19 186 GLU A O 1
ATOM 1508 N N . PHE A 1 187 ? -30.336 4.575 16.815 1.00 83.81 187 PHE A N 1
ATOM 1509 C CA . PHE A 1 187 ? -31.307 4.524 17.905 1.00 83.81 187 PHE A CA 1
ATOM 1510 C C . PHE A 1 187 ? -32.464 5.499 17.630 1.00 83.81 187 PHE A C 1
ATOM 1512 O O . PHE A 1 187 ? -32.246 6.650 17.260 1.00 83.81 187 PHE A O 1
ATOM 1519 N N . ALA A 1 188 ? -33.701 5.035 17.805 1.00 71.50 188 ALA A N 1
ATOM 1520 C CA . ALA A 1 188 ? -34.927 5.728 17.419 1.00 71.50 188 ALA A CA 1
ATOM 1521 C C . ALA A 1 188 ? -35.430 6.743 18.461 1.00 71.50 188 ALA A C 1
ATOM 1523 O O . ALA A 1 188 ? -36.219 7.620 18.113 1.00 71.50 188 ALA A O 1
ATOM 1524 N N . SER A 1 189 ? -35.030 6.633 19.736 1.00 59.22 189 SER A N 1
ATOM 1525 C CA . SER A 1 189 ? -35.410 7.609 20.770 1.00 59.22 189 SER A CA 1
ATOM 1526 C C . SER A 1 189 ? -34.558 7.512 22.042 1.00 59.22 189 SER A C 1
ATOM 1528 O O . SER A 1 189 ? -34.112 6.429 22.416 1.00 59.22 189 SER A O 1
ATOM 1530 N N . ASP A 1 190 ? -34.418 8.639 22.746 1.00 57.12 190 ASP A N 1
ATOM 1531 C CA . ASP A 1 190 ? -33.618 8.818 23.974 1.00 57.12 190 ASP A CA 1
ATOM 1532 C C . ASP A 1 190 ? -34.229 8.198 25.253 1.00 57.12 190 ASP A C 1
ATOM 1534 O O . ASP A 1 190 ? -33.713 8.402 26.351 1.00 57.12 190 ASP A O 1
ATOM 1538 N N . ASN A 1 191 ? -35.325 7.437 25.159 1.00 58.03 191 ASN A N 1
ATOM 1539 C CA . ASN A 1 191 ? -36.026 6.927 26.349 1.00 58.03 191 ASN A CA 1
ATOM 1540 C C . ASN A 1 191 ? -35.475 5.596 26.892 1.00 58.03 191 ASN A C 1
ATOM 1542 O O . ASN A 1 191 ? -35.918 5.144 27.948 1.00 58.03 191 ASN A O 1
ATOM 1546 N N . GLY A 1 192 ? -34.536 4.951 26.196 1.00 64.19 192 GLY A N 1
ATOM 1547 C CA . GLY A 1 192 ? -33.900 3.723 26.675 1.00 64.19 192 GLY A CA 1
ATOM 1548 C C . GLY A 1 192 ? -32.633 3.989 27.498 1.00 64.19 192 GLY A C 1
ATOM 1549 O O . GLY A 1 192 ? -31.862 4.901 27.214 1.00 64.19 192 GLY A O 1
ATOM 1550 N N . SER A 1 193 ? -32.382 3.157 28.507 1.00 78.19 193 SER A N 1
ATOM 1551 C CA . SER A 1 193 ? -31.182 3.202 29.359 1.00 78.19 193 SER A CA 1
ATOM 1552 C C . SER A 1 193 ? -30.373 1.906 29.273 1.00 78.19 193 SER A C 1
ATOM 1554 O O . SER A 1 193 ? -29.788 1.456 30.254 1.00 78.19 193 SER A O 1
ATOM 1556 N N . GLN A 1 194 ? -30.356 1.279 28.096 1.00 91.44 194 GLN A N 1
ATOM 1557 C CA . GLN A 1 194 ? -29.701 -0.014 27.905 1.00 91.44 194 GLN A CA 1
ATOM 1558 C C . GLN A 1 194 ? -28.202 0.125 27.648 1.00 91.44 194 GLN A C 1
ATOM 1560 O O . GLN A 1 194 ? -27.455 -0.750 28.062 1.00 91.44 194 GLN A O 1
ATOM 1565 N N . ILE A 1 195 ? -27.737 1.213 27.029 1.00 94.19 195 ILE A N 1
ATOM 1566 C CA . ILE A 1 195 ? -26.303 1.513 26.912 1.00 94.19 195 ILE A CA 1
ATOM 1567 C C . ILE A 1 195 ? -25.993 2.708 27.809 1.00 94.19 195 ILE A C 1
ATOM 1569 O O . ILE A 1 195 ? -26.511 3.800 27.598 1.00 94.19 195 ILE A O 1
ATOM 1573 N N . ILE A 1 196 ? -25.169 2.504 28.833 1.00 96.06 196 ILE A N 1
ATOM 1574 C CA . ILE A 1 196 ? -24.968 3.469 29.916 1.00 96.06 196 ILE A CA 1
ATOM 1575 C C . ILE A 1 196 ? -23.507 3.903 29.987 1.00 96.06 196 ILE A C 1
ATOM 1577 O O . ILE A 1 196 ? -22.632 3.091 30.276 1.00 96.06 196 ILE A O 1
ATOM 1581 N N . PHE A 1 197 ? -23.254 5.202 29.854 1.00 97.75 197 PHE A N 1
ATOM 1582 C CA . PHE A 1 197 ? -21.952 5.825 30.088 1.00 97.75 197 PHE A CA 1
ATOM 1583 C C . PHE A 1 197 ? -21.910 6.462 31.480 1.00 97.75 197 PHE A C 1
ATOM 1585 O O . PHE A 1 197 ? -22.670 7.389 31.771 1.00 97.75 197 PHE A O 1
ATOM 1592 N N . LYS A 1 198 ? -21.012 6.000 32.355 1.00 97.88 198 LYS A N 1
ATOM 1593 C CA . LYS A 1 198 ? -20.876 6.493 33.734 1.00 97.88 198 LYS A CA 1
ATOM 1594 C C . LYS A 1 198 ? -19.425 6.843 34.061 1.00 97.88 198 LYS A C 1
ATOM 1596 O O . LYS A 1 198 ? -18.522 6.059 33.810 1.00 97.88 198 LYS A O 1
ATOM 1601 N N . GLY A 1 199 ? -19.189 8.001 34.676 1.00 97.44 199 GLY A N 1
ATOM 1602 C CA . GLY A 1 199 ? -17.855 8.354 35.171 1.00 97.44 199 GLY A CA 1
ATOM 1603 C C . GLY A 1 199 ? -17.397 7.430 36.305 1.00 97.44 199 GLY A C 1
ATOM 1604 O O . GLY A 1 199 ? -18.179 7.120 37.208 1.00 97.44 199 GLY A O 1
ATOM 1605 N N . ASN A 1 200 ? -16.131 7.020 36.276 1.00 98.19 200 ASN A N 1
ATOM 1606 C CA . ASN A 1 200 ? -15.481 6.284 37.355 1.00 98.19 200 ASN A CA 1
ATOM 1607 C C . ASN A 1 200 ? -14.077 6.864 37.623 1.00 98.19 200 ASN A C 1
ATOM 1609 O O . ASN A 1 200 ? -13.128 6.499 36.930 1.00 98.19 200 ASN A O 1
ATOM 1613 N N . PRO A 1 201 ? -13.933 7.748 38.631 1.00 96.56 201 PRO A N 1
ATOM 1614 C CA . PRO A 1 201 ? -12.671 8.428 38.931 1.00 96.56 201 PRO A CA 1
ATOM 1615 C C . PRO A 1 201 ? -11.536 7.521 39.423 1.00 96.56 201 PRO A C 1
ATOM 1617 O O . PRO A 1 201 ? -10.423 8.003 39.583 1.00 96.56 201 PRO A O 1
ATOM 1620 N N . THR A 1 202 ? -11.792 6.239 39.713 1.00 98.12 202 THR A N 1
ATOM 1621 C CA . THR A 1 202 ? -10.739 5.306 40.152 1.00 98.12 202 THR A CA 1
ATOM 1622 C C . THR A 1 202 ? -9.970 4.686 38.985 1.00 98.12 202 THR A C 1
ATOM 1624 O O . THR A 1 202 ? -9.107 3.846 39.217 1.00 98.12 202 THR A O 1
ATOM 1627 N N . LEU A 1 203 ? -10.360 4.982 37.742 1.00 98.06 203 LEU A N 1
ATOM 1628 C CA . LEU A 1 203 ? -9.711 4.484 36.535 1.00 98.06 203 LEU A CA 1
ATOM 1629 C C . LEU A 1 203 ? -8.747 5.547 36.008 1.00 98.06 203 LEU A C 1
ATOM 1631 O O . LEU A 1 203 ? -9.154 6.689 35.796 1.00 98.06 203 LEU A O 1
ATOM 1635 N N . ASP A 1 204 ? -7.497 5.146 35.787 1.00 98.31 204 ASP A N 1
ATOM 1636 C CA . ASP A 1 204 ? -6.457 6.009 35.228 1.00 98.31 204 ASP A CA 1
ATOM 1637 C C . ASP A 1 204 ? -6.777 6.442 33.785 1.00 98.31 204 ASP A C 1
ATOM 1639 O O . ASP A 1 204 ? -7.678 5.913 33.126 1.00 98.31 204 ASP A O 1
ATOM 1643 N N . GLU A 1 205 ? -6.011 7.408 33.275 1.00 98.19 205 GLU A N 1
ATOM 1644 C CA . GLU A 1 205 ? -6.145 7.919 31.908 1.00 98.19 205 GLU A CA 1
ATOM 1645 C C . GLU A 1 205 ? -6.134 6.779 30.874 1.00 98.19 205 GLU A C 1
ATOM 1647 O O . GLU A 1 205 ? -5.204 5.976 30.805 1.00 98.19 205 GLU A O 1
ATOM 1652 N N . GLY A 1 206 ? -7.187 6.703 30.059 1.00 97.69 206 GLY A N 1
ATOM 1653 C CA . GLY A 1 206 ? -7.330 5.710 28.993 1.00 97.69 206 GLY A CA 1
ATOM 1654 C C . GLY A 1 206 ? -7.855 4.347 29.454 1.00 97.69 206 GLY A C 1
ATOM 1655 O O . GLY A 1 206 ? -8.211 3.530 28.601 1.00 97.69 206 GLY A O 1
ATOM 1656 N N . ALA A 1 207 ? -7.953 4.101 30.765 1.00 98.62 207 ALA A N 1
ATOM 1657 C CA . ALA A 1 207 ? -8.541 2.887 31.312 1.00 98.62 207 ALA A CA 1
ATOM 1658 C C . ALA A 1 207 ? -10.075 2.946 31.282 1.00 98.62 207 ALA A C 1
ATOM 1660 O O . ALA A 1 207 ? -10.697 3.994 31.476 1.00 98.62 207 ALA A O 1
ATOM 1661 N N . TYR A 1 208 ? -10.697 1.788 31.069 1.00 98.81 208 TYR A N 1
ATOM 1662 C CA . TYR A 1 208 ? -12.146 1.657 31.039 1.00 98.81 208 TYR A CA 1
ATOM 1663 C C . TYR A 1 208 ? -12.601 0.318 31.622 1.00 98.81 208 TYR A C 1
ATOM 1665 O O . TYR A 1 208 ? -11.830 -0.635 31.737 1.00 98.81 208 TYR A O 1
ATOM 1673 N N . LYS A 1 209 ? -13.886 0.241 31.963 1.00 98.69 209 LYS A N 1
ATOM 1674 C CA . LYS A 1 209 ? -14.612 -1.010 32.180 1.00 98.69 209 LYS A CA 1
ATOM 1675 C C . LYS A 1 209 ? -15.804 -1.045 31.237 1.00 98.69 209 LYS A C 1
ATOM 1677 O O . LYS A 1 209 ? -16.604 -0.115 31.220 1.00 98.69 209 LYS A O 1
ATOM 1682 N N . LEU A 1 210 ? -15.917 -2.126 30.476 1.00 98.62 210 LEU A N 1
ATOM 1683 C CA . LEU A 1 210 ? -17.071 -2.436 29.639 1.00 98.62 210 LEU A CA 1
ATOM 1684 C C . LEU A 1 210 ? -17.700 -3.708 30.197 1.00 98.62 210 LEU A C 1
ATOM 1686 O O . LEU A 1 210 ? -17.050 -4.750 30.237 1.00 98.62 210 LEU A O 1
ATOM 1690 N N . LYS A 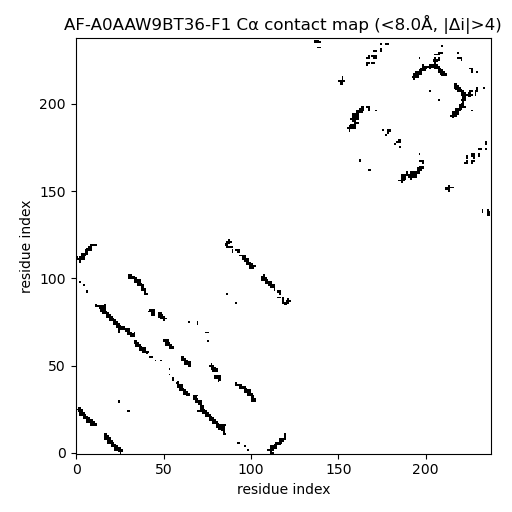1 211 ? -18.946 -3.621 30.657 1.00 98.25 211 LYS A N 1
ATOM 1691 C CA . LYS A 1 211 ? -19.697 -4.772 31.157 1.00 98.25 211 LYS A CA 1
ATOM 1692 C C . LYS A 1 211 ? -20.962 -4.946 30.336 1.00 98.25 211 LYS A C 1
ATOM 1694 O O . LYS A 1 211 ? -21.814 -4.063 30.342 1.00 98.25 211 LYS A O 1
ATOM 1699 N N . VAL A 1 212 ? -21.086 -6.096 29.686 1.00 97.44 212 VAL A N 1
ATOM 1700 C CA . VAL A 1 212 ? -22.321 -6.537 29.034 1.00 97.44 212 VAL A CA 1
ATOM 1701 C C . VAL A 1 212 ? -23.056 -7.453 30.010 1.00 97.44 212 VAL A C 1
ATOM 1703 O O . VAL A 1 212 ? -22.486 -8.424 30.501 1.00 97.44 212 VAL A O 1
ATOM 1706 N N . ALA A 1 213 ? -24.290 -7.101 30.346 1.00 95.31 213 ALA A N 1
ATOM 1707 C CA . ALA A 1 213 ? -25.222 -7.906 31.126 1.00 95.31 213 ALA A CA 1
ATOM 1708 C C . ALA A 1 213 ? -26.469 -8.194 30.277 1.00 95.31 213 ALA A C 1
ATOM 1710 O O . ALA A 1 213 ? -26.667 -7.557 29.248 1.00 95.31 213 ALA A O 1
ATOM 1711 N N . GLU A 1 214 ? -27.333 -9.105 30.725 1.00 93.12 214 GLU A N 1
ATOM 1712 C CA . GLU A 1 214 ? -28.513 -9.563 29.966 1.00 93.12 214 GLU A CA 1
ATOM 1713 C C . GLU A 1 214 ? -29.504 -8.456 29.572 1.00 93.12 214 GLU A C 1
ATOM 1715 O O . GLU A 1 214 ? -30.270 -8.634 28.633 1.00 93.12 214 GLU A O 1
ATOM 1720 N N . GLU A 1 215 ? -29.489 -7.310 30.259 1.00 92.00 215 GLU A N 1
ATOM 1721 C CA . GLU A 1 215 ? -30.424 -6.203 30.008 1.00 92.00 215 GLU A CA 1
ATOM 1722 C C . GLU A 1 215 ? -29.735 -4.880 29.639 1.00 92.00 215 GLU A C 1
ATOM 1724 O O . GLU A 1 215 ? -30.407 -3.920 29.255 1.00 92.00 215 GLU A O 1
ATOM 1729 N N . SER A 1 216 ? -28.408 -4.786 29.792 1.00 94.88 216 SER A N 1
ATOM 1730 C CA . SER A 1 216 ? -27.689 -3.529 29.568 1.00 94.88 216 SER A CA 1
ATOM 1731 C C . SER A 1 216 ? -26.197 -3.705 29.295 1.00 94.88 216 SER A C 1
ATOM 1733 O O . SER A 1 216 ? -25.550 -4.651 29.742 1.00 94.88 216 SER A O 1
ATOM 1735 N N . ILE A 1 217 ? -25.632 -2.715 28.614 1.00 97.12 217 ILE A N 1
ATOM 1736 C CA . ILE A 1 217 ? -24.205 -2.489 28.438 1.00 97.12 217 ILE A CA 1
ATOM 1737 C C . ILE A 1 217 ? -23.823 -1.275 29.277 1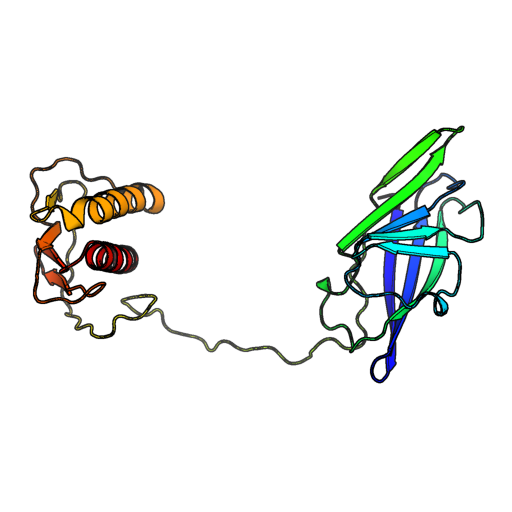.00 97.12 217 ILE A C 1
ATOM 1739 O O . ILE A 1 217 ? -24.368 -0.185 29.108 1.00 97.12 217 ILE A O 1
ATOM 1743 N N . LYS A 1 218 ? -22.848 -1.439 30.166 1.00 97.94 218 LYS A N 1
ATOM 1744 C CA . LYS A 1 218 ? -22.332 -0.357 31.000 1.00 97.94 218 LYS A CA 1
ATOM 1745 C C . LYS A 1 218 ? -20.876 -0.068 30.675 1.00 97.94 218 LYS A C 1
ATOM 1747 O O . LYS A 1 218 ? -20.033 -0.962 30.727 1.00 97.94 218 LYS A O 1
ATOM 1752 N N . ILE A 1 219 ? -20.599 1.199 30.405 1.00 98.56 219 ILE A N 1
ATOM 1753 C CA . ILE A 1 219 ? -19.279 1.745 30.122 1.00 98.56 219 ILE A CA 1
ATOM 1754 C C . ILE A 1 219 ? -18.884 2.673 31.268 1.00 98.56 219 ILE A C 1
ATOM 1756 O O . ILE A 1 219 ? -19.590 3.636 31.578 1.00 98.56 219 ILE A O 1
ATOM 1760 N N . GLU A 1 220 ? -17.743 2.394 31.890 1.00 98.75 220 GLU A N 1
ATOM 1761 C CA . GLU A 1 220 ? -17.154 3.225 32.934 1.00 98.75 220 GLU A CA 1
ATOM 1762 C C . GLU A 1 220 ? -15.737 3.662 32.565 1.00 98.75 220 GLU A C 1
ATOM 1764 O O . GLU A 1 220 ? -14.926 2.832 32.166 1.00 98.75 220 GLU A O 1
ATOM 1769 N N . ALA A 1 221 ? -15.423 4.946 32.740 1.00 98.69 221 ALA A N 1
ATOM 1770 C CA . ALA A 1 221 ? -14.077 5.486 32.539 1.00 98.69 221 ALA A CA 1
ATOM 1771 C C . ALA A 1 221 ? -13.832 6.731 33.410 1.00 98.69 221 ALA A C 1
ATOM 1773 O O . ALA A 1 221 ? -14.779 7.431 33.791 1.00 98.69 221 ALA A O 1
ATOM 1774 N N . GLY A 1 222 ? -12.559 6.997 33.719 1.00 98.25 222 GLY A N 1
ATOM 1775 C CA . GLY A 1 222 ? -12.105 8.194 34.441 1.00 98.25 222 GLY A CA 1
ATOM 1776 C C . GLY A 1 222 ? -11.718 9.361 33.526 1.00 98.25 222 GLY A C 1
ATOM 1777 O O . GLY A 1 222 ? -11.633 10.497 33.986 1.00 98.25 222 GLY A O 1
ATOM 1778 N N . SER A 1 223 ? -11.548 9.102 32.228 1.00 98.62 223 SER A N 1
ATOM 1779 C CA . SER A 1 223 ? -11.115 10.072 31.221 1.00 98.62 223 SER A CA 1
ATOM 1780 C C . SER A 1 223 ? -11.939 9.972 29.936 1.00 98.62 223 SER A C 1
ATOM 1782 O O . SER A 1 223 ? -12.631 8.981 29.692 1.00 98.62 223 SER A O 1
ATOM 1784 N N . SER A 1 224 ? -11.848 10.996 29.082 1.00 98.50 224 SER A N 1
ATOM 1785 C CA . SER A 1 224 ? -12.496 10.976 27.763 1.00 98.50 224 SER A CA 1
ATOM 1786 C C . SER A 1 224 ? -11.909 9.888 26.854 1.00 98.50 224 SER A C 1
ATOM 1788 O O . SER A 1 224 ? -12.654 9.147 26.217 1.00 98.50 224 SER A O 1
ATOM 1790 N N . SER A 1 225 ? -10.583 9.709 26.881 1.00 98.38 225 SER A N 1
ATOM 1791 C CA . SER A 1 225 ? -9.879 8.655 26.138 1.00 98.38 225 SER A CA 1
ATOM 1792 C C . SER A 1 225 ? -10.335 7.244 26.533 1.00 98.38 225 SER A C 1
ATOM 1794 O O . SER A 1 225 ? -10.537 6.402 25.660 1.00 98.38 225 SER A O 1
ATOM 1796 N N . GLY A 1 226 ? -10.582 6.987 27.824 1.00 98.69 226 GLY A N 1
ATOM 1797 C CA . GLY A 1 226 ? -11.097 5.701 28.298 1.00 98.69 226 GLY A CA 1
ATOM 1798 C C . GLY A 1 226 ? -12.484 5.384 27.734 1.00 98.69 226 GLY A C 1
ATOM 1799 O O . GLY A 1 226 ? -12.723 4.262 27.287 1.00 98.69 226 GLY A O 1
ATOM 1800 N N . PHE A 1 227 ? -13.381 6.376 27.658 1.00 98.81 227 PHE A N 1
ATOM 1801 C CA . PHE A 1 227 ? -14.674 6.189 26.992 1.00 98.81 227 PHE A CA 1
ATOM 1802 C C . PHE A 1 227 ? -14.511 5.871 25.499 1.00 98.81 227 PHE A C 1
ATOM 1804 O O . PHE A 1 227 ? -15.179 4.965 25.005 1.00 98.81 227 PHE A O 1
ATOM 1811 N N . THR A 1 228 ? -13.597 6.543 24.793 1.00 98.69 228 THR A N 1
ATOM 1812 C CA . THR A 1 228 ? -13.311 6.248 23.379 1.00 98.69 228 THR A CA 1
ATOM 1813 C C . THR A 1 228 ? -12.780 4.824 23.189 1.00 98.69 228 THR A C 1
ATOM 1815 O O . THR A 1 228 ? -13.266 4.101 22.321 1.00 98.69 228 THR A O 1
ATOM 1818 N N . HIS A 1 229 ? -11.842 4.368 24.028 1.00 98.81 229 HIS A N 1
ATOM 1819 C CA . HIS A 1 229 ? -11.327 2.992 23.979 1.00 98.81 229 HIS A CA 1
ATOM 1820 C C . HIS A 1 229 ? -12.416 1.943 24.258 1.00 98.81 229 HIS A C 1
ATOM 1822 O O . HIS A 1 229 ? -12.452 0.891 23.610 1.00 98.81 229 HIS A O 1
ATOM 1828 N N . ALA A 1 230 ? -13.331 2.232 25.186 1.00 98.69 230 ALA A N 1
ATOM 1829 C CA . ALA A 1 230 ? -14.469 1.365 25.462 1.00 98.69 230 ALA A CA 1
ATOM 1830 C C . ALA A 1 230 ? -15.415 1.261 24.258 1.00 98.69 230 ALA A C 1
ATOM 1832 O O . ALA A 1 230 ? -15.820 0.156 23.905 1.00 98.69 230 ALA A O 1
ATOM 1833 N N . CYS A 1 231 ? -15.722 2.383 23.596 1.00 98.44 231 CYS A N 1
ATOM 1834 C CA . CYS A 1 231 ? -16.524 2.396 22.370 1.00 98.44 231 CYS A CA 1
ATOM 1835 C C . CYS A 1 231 ? -15.850 1.622 21.232 1.00 98.44 231 CYS A C 1
ATOM 1837 O O . CYS A 1 231 ? -16.517 0.843 20.560 1.00 98.44 231 CYS A O 1
ATOM 1839 N N . ALA A 1 232 ? -14.533 1.768 21.053 1.00 98.62 232 ALA A N 1
ATOM 1840 C CA . ALA A 1 232 ? -13.781 1.015 20.047 1.00 98.62 232 ALA A CA 1
ATOM 1841 C C . ALA A 1 232 ? -13.851 -0.501 20.296 1.00 98.62 232 ALA A C 1
ATOM 1843 O O . ALA A 1 232 ? -13.993 -1.285 19.362 1.00 98.62 232 ALA A O 1
ATOM 1844 N N . THR A 1 233 ? -13.805 -0.907 21.568 1.00 98.75 233 THR A N 1
ATOM 1845 C CA . THR A 1 233 ? -13.974 -2.310 21.970 1.00 98.75 233 THR A CA 1
ATOM 1846 C C . THR A 1 233 ? -15.405 -2.784 21.726 1.00 98.75 233 THR A C 1
ATOM 1848 O O . THR A 1 233 ? -15.607 -3.884 21.222 1.00 98.75 233 THR A O 1
ATOM 1851 N N . LEU A 1 234 ? -16.402 -1.952 22.043 1.00 98.00 234 LEU A N 1
ATOM 1852 C CA . LEU A 1 234 ? -17.809 -2.277 21.828 1.00 98.00 234 LEU A CA 1
ATOM 1853 C C . LEU A 1 234 ? -18.135 -2.445 20.337 1.00 98.00 234 LEU A C 1
ATOM 1855 O O . LEU A 1 234 ? -18.803 -3.410 19.994 1.00 98.00 234 LEU A O 1
ATOM 1859 N N . LEU A 1 235 ? -17.613 -1.583 19.458 1.00 97.94 235 LEU A N 1
ATOM 1860 C CA . LEU A 1 235 ? -17.793 -1.678 17.999 1.00 97.94 235 LEU A CA 1
ATOM 1861 C C . LEU A 1 235 ? -17.284 -2.998 17.398 1.00 97.94 235 LEU A C 1
ATOM 1863 O O . LEU A 1 235 ? -17.764 -3.412 16.352 1.00 97.94 235 LEU A O 1
ATOM 1867 N N . GLN A 1 236 ? -16.311 -3.650 18.034 1.00 98.00 236 GLN A N 1
ATOM 1868 C CA . GLN A 1 236 ? -15.787 -4.948 17.593 1.00 98.00 236 GLN A CA 1
ATOM 1869 C C . GLN A 1 236 ? -16.508 -6.138 18.240 1.00 98.00 236 GLN A C 1
ATOM 1871 O O . GLN A 1 236 ? -16.303 -7.278 17.823 1.00 98.00 236 GLN A O 1
ATOM 1876 N N . LEU A 1 237 ? -17.279 -5.891 19.302 1.00 96.88 237 LEU A N 1
ATOM 1877 C CA . LEU A 1 237 ? -17.986 -6.918 20.064 1.00 96.88 237 LEU A CA 1
ATOM 1878 C C . LEU A 1 237 ? -19.425 -7.142 19.569 1.00 96.88 237 LEU A C 1
ATOM 1880 O O . LEU A 1 237 ? -19.990 -8.195 19.860 1.00 96.88 237 LEU A O 1
ATOM 1884 N N . ILE A 1 238 ? -20.006 -6.148 18.889 1.00 92.06 238 ILE A N 1
ATOM 1885 C CA . ILE A 1 238 ? -21.368 -6.156 18.325 1.00 92.06 238 ILE A CA 1
ATOM 1886 C C . ILE A 1 238 ? -21.472 -6.890 16.986 1.00 92.06 238 ILE A C 1
ATOM 1888 O O . ILE A 1 238 ? -20.476 -6.921 16.230 1.00 92.06 238 ILE A O 1
#

Nearest PDB structures (foldseek):
  6ezt-assembly1_A  TM=9.843E-01  e=1.541E-43  Vibrio harveyi
  6ezs-assembly1_A  TM=9.883E-01  e=2.350E-43  Vibrio harveyi
  3ndy-assembly1_F  TM=8.346E-01  e=4.560E-07  Clostridium cellulovorans
  6qfs-assembly7_G  TM=7.235E-01  e=9.399E-07  Cellulomonas fimi
  2rtt-assembly1_A  TM=7.342E-01  e=2.921E-05  Streptomyces coelicolor

Radius of gyration: 31.03 Å; Cα contacts (8 Å, |Δi|>4): 503; chains: 1; bounding box: 65×42×78 Å

Foldseek 3Di:
DQKAKAKEFPDFDQQKTKIKIKIWGQDQAKFFQKKKWFFAQFDWDQVFKDFAGWDDDHRIIIGGGPDGIDHHGGMDMIMTMGRDHFDADLVNFTPFMKMWGDDPNDIDIDGYHYDRYHGPDHDPDDDDDDDDDDDLQNDVVDDPDDDDDPDDADDALQAAEEEDDPLLPVLVVVLQVCCCVPVVGHRPDHPHHQEYEDEDLVADPQAWDWDDDHRHIYIYHNGSNVSNNNSSSVVRND

Solvent-accessible surface area (backbone atoms only — not comparable to full-atom values): 13422 Å² total; per-residue (Å²): 133,45,32,38,36,42,38,34,54,72,47,76,49,93,53,33,36,34,35,41,39,40,41,34,35,61,33,94,55,62,37,31,70,42,33,43,32,34,35,36,91,63,70,66,44,75,92,43,48,72,53,45,51,74,50,72,60,83,36,46,34,39,39,31,57,78,63,58,64,48,52,42,68,36,71,50,71,33,36,37,30,29,79,34,71,82,54,60,51,55,86,71,33,66,82,48,38,33,37,39,27,44,57,95,92,38,84,44,75,45,74,28,49,67,49,75,37,46,66,78,57,56,75,85,80,71,92,80,80,78,93,74,82,85,60,96,66,67,52,84,76,68,70,96,74,84,85,86,71,97,74,73,64,86,80,59,44,68,42,10,70,36,76,70,36,81,56,36,50,67,27,50,53,49,44,52,51,47,36,33,72,77,68,70,44,60,67,77,45,80,85,24,70,29,36,33,39,38,67,33,84,90,35,56,85,51,33,57,46,78,46,81,44,78,77,35,39,40,38,33,19,43,30,43,59,2,32,36,51,43,38,58,52,47,69,47,66,106

Mean predicted aligned error: 5.68 Å